Protein AF-A0A3N0CFV2-F1 (afdb_monomer_lite)

pLDDT: mean 72.48, std 20.88, range [30.33, 97.19]

Radius of gyration: 16.22 Å; chains: 1; bounding box: 42×40×50 Å

Foldseek 3Di:
DPLPLLVQLVVLLVLLVCQVDPDDDDDPQPDRNVLSDDDPVSLLLSLQPRLLSLLLSLLLHQLQDPSLLCSLLVLLVVLVVVVVVVPDLLSSLLSLLSSLLSLLQSLVRHPDSPSSVVSNVSSQVSQVVLVAWEPCCNQFRFASVVCVVPVRNGRPYPDHHDTHDDSVVSLVSLVPQDDDPVDPPDDSNVSSVPVSVHPVCSPDGSSNSSNSSNPD

Organism: NCBI:txid661483

Secondary structure (DSSP, 8-state):
--THHHHHHHHHHHHHHHTT-SS-------SSGGGSSSSTHHHHHHHHHHHHHHHHHHHTS-TTSHHHHHHHHHHHHHHHHHHHHT--HHHHHHHHHHHHHHHHHHHHS-S-THHHHHHHHHHHHHHHTTT-B-TGGGTSPPPHHHHHH-TTGGG--SSPPBPP--HHHHHHHHTTSPP-TTS----HHHHHHHHHH--GGGGS-HHHHHHHHHH-

Sequence (216 aa):
MCECLNDVVEIAVCVQTGALTDDDAALELGAVALWANHHRLIDLAMARTAPVHYAVALMNVPRGGAAAHWLVADLARIIDVEERCGLNPAWRAYAALWLAHMAAAVSRSTPDPSSAERALASARKHVDNVGGVCADSLQAPPTVAELEQDPYAWVRCEGPPATLPSAAELAAGTAAVVPDPAVVDLSPVVLGLRTINSDDWRTWSTAALVRRLHEG

Structure (mmCIF, N/CA/C/O backbone):
data_AF-A0A3N0CFV2-F1
#
_entry.id   AF-A0A3N0CFV2-F1
#
loop_
_atom_site.group_PDB
_atom_site.id
_atom_site.type_symbol
_atom_site.label_atom_id
_atom_site.label_alt_id
_atom_site.label_comp_id
_atom_site.label_asym_id
_atom_site.label_entity_id
_atom_site.label_seq_id
_atom_site.pdbx_PDB_ins_code
_atom_site.Cartn_x
_atom_site.Cartn_y
_atom_site.Cartn_z
_atom_site.occupancy
_atom_site.B_iso_or_equiv
_atom_site.auth_seq_id
_atom_site.auth_comp_id
_atom_site.auth_asym_id
_atom_site.auth_atom_id
_atom_site.pdbx_PDB_model_num
ATOM 1 N N . MET A 1 1 ? -15.721 16.677 -8.535 1.00 35.88 1 MET A N 1
ATOM 2 C CA . MET A 1 1 ? -15.259 15.319 -8.878 1.00 35.88 1 MET A CA 1
ATOM 3 C C . MET A 1 1 ? -13.752 15.451 -8.942 1.00 35.88 1 MET A C 1
ATOM 5 O O . MET A 1 1 ? -13.312 16.290 -9.714 1.00 35.88 1 MET A O 1
ATOM 9 N N . CYS A 1 2 ? -12.995 14.832 -8.033 1.00 33.59 2 CYS A N 1
ATOM 10 C CA . CYS A 1 2 ? -11.536 14.934 -8.089 1.00 33.59 2 CYS A CA 1
ATOM 11 C C . CYS A 1 2 ? -11.094 14.103 -9.305 1.00 33.59 2 CYS A C 1
ATOM 13 O O . CYS A 1 2 ? -11.271 12.892 -9.307 1.00 33.59 2 CYS A O 1
ATOM 15 N N . GLU A 1 3 ? -10.597 14.759 -10.357 1.00 34.31 3 GLU A N 1
ATOM 16 C CA . GLU A 1 3 ? -10.089 14.127 -11.594 1.00 34.31 3 GLU A CA 1
ATOM 17 C C . GLU A 1 3 ? -8.940 13.133 -11.315 1.00 34.31 3 GLU A C 1
ATOM 19 O O . GLU A 1 3 ? -8.583 12.322 -12.155 1.00 34.31 3 GLU A O 1
ATOM 24 N N . CYS A 1 4 ? -8.405 13.135 -10.092 1.00 45.69 4 CYS A N 1
ATOM 25 C CA . CYS A 1 4 ? -7.173 12.461 -9.724 1.00 45.69 4 CYS A CA 1
ATOM 26 C C . CYS A 1 4 ? -7.228 10.928 -9.656 1.00 45.69 4 CYS A C 1
ATOM 28 O O . CYS A 1 4 ? -6.183 10.331 -9.847 1.00 45.69 4 CYS A O 1
ATOM 30 N N . LEU A 1 5 ? -8.356 10.265 -9.371 1.00 39.19 5 LEU A N 1
ATOM 31 C CA . LEU A 1 5 ? -8.347 8.800 -9.163 1.00 39.19 5 LEU A CA 1
ATOM 32 C C . LEU A 1 5 ? -8.403 7.986 -10.465 1.00 39.19 5 LEU A C 1
ATOM 34 O O . LEU A 1 5 ? -7.809 6.911 -10.526 1.00 39.19 5 LEU A O 1
ATOM 38 N N . ASN A 1 6 ? -9.079 8.485 -11.503 1.00 36.84 6 ASN A N 1
ATOM 39 C CA . ASN A 1 6 ? -9.183 7.780 -12.787 1.00 36.84 6 ASN A CA 1
ATOM 40 C C . ASN A 1 6 ? -7.848 7.786 -13.544 1.00 36.84 6 ASN A C 1
ATOM 42 O O . ASN A 1 6 ? -7.405 6.727 -13.986 1.00 36.84 6 ASN A O 1
ATOM 46 N N . ASP A 1 7 ? -7.164 8.933 -13.583 1.00 40.88 7 ASP A N 1
ATOM 47 C CA . ASP A 1 7 ? -5.835 9.062 -14.196 1.00 40.88 7 ASP A CA 1
ATOM 48 C C . ASP A 1 7 ? -4.800 8.159 -13.497 1.00 40.88 7 ASP A C 1
ATOM 50 O O . ASP A 1 7 ? -3.857 7.669 -14.105 1.00 40.88 7 ASP A O 1
ATOM 54 N N . VAL A 1 8 ? -4.986 7.883 -12.207 1.00 46.00 8 VAL A N 1
ATOM 55 C CA . VAL A 1 8 ? -4.029 7.163 -11.355 1.00 46.00 8 VAL A CA 1
ATOM 56 C C . VAL A 1 8 ? -3.926 5.671 -11.665 1.00 46.00 8 VAL A C 1
ATOM 58 O O . VAL A 1 8 ? -2.823 5.124 -11.665 1.00 46.00 8 VAL A O 1
ATOM 61 N N . VAL A 1 9 ? -5.039 4.996 -11.963 1.00 46.28 9 VAL A N 1
ATOM 62 C CA . VAL A 1 9 ? -4.987 3.566 -12.325 1.00 46.28 9 VAL A CA 1
ATOM 63 C C . VAL A 1 9 ? -4.492 3.404 -13.759 1.00 46.28 9 VAL A C 1
ATOM 65 O O . VAL A 1 9 ? -3.713 2.492 -14.030 1.00 46.28 9 VAL A O 1
ATOM 68 N N . GLU A 1 10 ? -4.848 4.329 -14.652 1.00 43.75 10 GLU A N 1
ATOM 69 C CA . GLU A 1 10 ? -4.308 4.374 -16.011 1.00 43.75 10 GLU A CA 1
ATOM 70 C C . GLU A 1 10 ? -2.785 4.586 -15.999 1.00 43.75 10 GLU A C 1
ATOM 72 O O . GLU A 1 10 ? -2.064 3.841 -16.658 1.00 43.75 10 GLU A O 1
ATOM 77 N N . ILE A 1 11 ? -2.261 5.499 -15.171 1.00 45.44 11 ILE A N 1
ATOM 78 C CA . ILE A 1 11 ? -0.814 5.742 -15.064 1.00 45.44 11 ILE A CA 1
ATOM 79 C C . ILE A 1 11 ? -0.079 4.560 -14.413 1.00 45.44 11 ILE A C 1
ATOM 81 O O . ILE A 1 11 ? 0.988 4.183 -14.893 1.00 45.44 11 ILE A O 1
ATOM 85 N N . ALA A 1 12 ? -0.617 3.936 -13.359 1.00 45.84 12 ALA A N 1
ATOM 86 C CA . ALA A 1 12 ? 0.018 2.765 -12.743 1.00 45.84 12 ALA A CA 1
ATOM 87 C C . ALA A 1 12 ? 0.156 1.597 -13.736 1.00 45.84 12 ALA A C 1
ATOM 89 O O . ALA A 1 12 ? 1.194 0.932 -13.776 1.00 45.84 12 ALA A O 1
ATOM 90 N N . VAL A 1 13 ? -0.859 1.393 -14.579 1.00 46.62 13 VAL A N 1
ATOM 91 C CA . VAL A 1 13 ? -0.837 0.408 -15.669 1.00 46.62 13 VAL A CA 1
ATOM 92 C C . VAL A 1 13 ? 0.128 0.838 -16.776 1.00 46.62 13 VAL A C 1
ATOM 94 O O . VAL A 1 13 ? 0.913 0.013 -17.229 1.00 46.62 13 VAL A O 1
ATOM 97 N N . CYS A 1 14 ? 0.167 2.124 -17.139 1.00 39.97 14 CYS A N 1
ATOM 98 C CA . CYS A 1 14 ? 1.135 2.676 -18.093 1.00 39.97 14 CYS A CA 1
ATOM 99 C C . CYS A 1 14 ? 2.595 2.567 -17.618 1.00 39.97 14 CYS A C 1
ATOM 101 O O . CYS A 1 14 ? 3.487 2.386 -18.439 1.00 39.97 14 CYS A O 1
ATOM 103 N N . VAL A 1 15 ? 2.873 2.646 -16.312 1.00 45.31 15 VAL A N 1
ATOM 104 C CA . VAL A 1 15 ? 4.220 2.415 -15.755 1.00 45.31 15 VAL A CA 1
ATOM 105 C C . VAL A 1 15 ? 4.571 0.928 -15.753 1.00 45.31 15 VAL A C 1
ATOM 107 O O . VAL A 1 15 ? 5.718 0.581 -16.029 1.00 45.31 15 VAL A O 1
ATOM 110 N N . GLN A 1 16 ? 3.599 0.041 -15.509 1.00 44.78 16 GLN A N 1
ATOM 111 C CA . GLN A 1 16 ? 3.793 -1.405 -15.665 1.00 44.78 16 GLN A CA 1
ATOM 112 C C . GLN A 1 16 ? 4.135 -1.786 -17.113 1.00 44.78 16 GLN A C 1
ATOM 114 O O . GLN A 1 16 ? 5.030 -2.601 -17.324 1.00 44.78 16 GLN A O 1
ATOM 119 N N . THR A 1 17 ? 3.474 -1.190 -18.110 1.00 36.69 17 THR A N 1
ATOM 120 C CA . THR A 1 17 ? 3.792 -1.415 -19.530 1.00 36.69 17 THR A CA 1
ATOM 121 C C . THR A 1 17 ? 5.063 -0.696 -19.970 1.00 36.69 17 THR A C 1
ATOM 123 O O . THR A 1 17 ? 5.894 -1.314 -20.626 1.00 36.69 17 THR A O 1
ATOM 126 N N . GLY A 1 18 ? 5.279 0.555 -19.557 1.00 34.25 18 GLY A N 1
ATOM 127 C CA . GLY A 1 18 ? 6.474 1.332 -19.901 1.00 34.25 18 GLY A CA 1
ATOM 128 C C . GLY A 1 18 ? 7.774 0.753 -19.333 1.00 34.25 18 GLY A C 1
ATOM 129 O O . GLY A 1 18 ? 8.822 0.878 -19.952 1.00 34.25 18 GLY A O 1
ATOM 130 N N . ALA A 1 19 ? 7.722 0.049 -18.197 1.00 37.34 19 ALA A N 1
ATOM 131 C CA . ALA A 1 19 ? 8.868 -0.699 -17.671 1.00 37.34 19 ALA A CA 1
ATOM 132 C C . ALA A 1 19 ? 9.193 -1.982 -18.468 1.00 37.34 19 ALA A C 1
ATOM 134 O O . ALA A 1 19 ? 10.275 -2.544 -18.298 1.00 37.34 19 ALA A O 1
ATOM 135 N N . LEU A 1 20 ? 8.272 -2.458 -19.316 1.00 32.44 20 LEU A N 1
ATOM 136 C CA . LEU A 1 20 ? 8.447 -3.639 -20.170 1.00 32.44 20 LEU A CA 1
ATOM 137 C C . LEU A 1 20 ? 8.791 -3.289 -21.623 1.00 32.44 20 LEU A C 1
ATOM 139 O O . LEU A 1 20 ? 9.234 -4.169 -22.362 1.00 32.44 20 LEU A O 1
ATOM 143 N N . THR A 1 21 ? 8.605 -2.037 -22.037 1.00 33.94 21 THR A N 1
ATOM 144 C CA . THR A 1 21 ? 8.857 -1.570 -23.401 1.00 33.94 21 THR A CA 1
ATOM 145 C C . THR A 1 21 ? 9.786 -0.362 -23.376 1.00 33.94 21 THR A C 1
ATOM 147 O O . THR A 1 21 ? 9.336 0.770 -23.235 1.00 33.94 21 THR A O 1
ATOM 150 N N . ASP A 1 22 ? 11.080 -0.602 -23.577 1.00 33.16 22 ASP A N 1
ATOM 151 C CA . ASP A 1 22 ? 12.041 0.444 -23.966 1.00 33.16 22 ASP A CA 1
ATOM 152 C C . ASP A 1 22 ? 11.893 0.823 -25.463 1.00 33.16 22 ASP A C 1
ATOM 154 O O . ASP A 1 22 ? 12.743 1.509 -26.014 1.00 33.16 22 ASP A O 1
ATOM 158 N N . ASP A 1 23 ? 10.822 0.377 -26.136 1.00 32.69 23 ASP A N 1
ATOM 159 C CA . ASP A 1 23 ? 10.579 0.596 -27.564 1.00 32.69 23 ASP A CA 1
ATOM 160 C C . ASP A 1 23 ? 9.112 0.963 -27.854 1.00 32.69 23 ASP A C 1
ATOM 162 O O . ASP A 1 23 ? 8.176 0.361 -27.322 1.00 32.69 23 ASP A O 1
ATOM 166 N N . ASP A 1 24 ? 8.952 1.947 -28.743 1.00 35.06 24 ASP A N 1
ATOM 167 C CA . ASP A 1 24 ? 7.735 2.611 -29.234 1.00 35.06 24 ASP A CA 1
ATOM 168 C C . ASP A 1 24 ? 6.648 1.664 -29.801 1.00 35.06 24 ASP A C 1
ATOM 170 O O . ASP A 1 24 ? 6.362 1.653 -31.003 1.00 35.06 24 ASP A O 1
ATOM 174 N N . ALA A 1 25 ? 5.984 0.877 -28.955 1.00 31.52 25 ALA A N 1
ATOM 175 C CA . ALA A 1 25 ? 4.833 0.068 -29.350 1.00 31.52 25 ALA A CA 1
ATOM 176 C C . ALA A 1 25 ? 3.546 0.584 -28.692 1.00 31.52 25 ALA A C 1
ATOM 178 O O . ALA A 1 25 ? 3.343 0.462 -27.485 1.00 31.52 25 ALA A O 1
ATOM 179 N N . ALA A 1 26 ? 2.645 1.131 -29.513 1.00 32.62 26 ALA A N 1
ATOM 180 C CA . ALA A 1 26 ? 1.287 1.475 -29.113 1.00 32.62 26 ALA A CA 1
ATOM 181 C C . ALA A 1 26 ? 0.517 0.199 -28.723 1.00 32.62 26 ALA A C 1
ATOM 183 O O . ALA A 1 26 ? 0.008 -0.526 -29.578 1.00 32.62 26 ALA A O 1
ATOM 184 N N . LEU A 1 27 ? 0.467 -0.090 -27.424 1.00 35.94 27 LEU A N 1
ATOM 185 C CA . LEU A 1 27 ? -0.373 -1.133 -26.842 1.00 35.94 27 LEU A CA 1
ATOM 186 C C . LEU A 1 27 ? -1.780 -0.572 -26.612 1.00 35.94 27 LEU A C 1
ATOM 188 O O . LEU A 1 27 ? -1.971 0.363 -25.837 1.00 35.94 27 LEU A O 1
ATOM 192 N N . GLU A 1 28 ? -2.775 -1.161 -27.274 1.00 34.53 28 GLU A N 1
ATOM 193 C CA . GLU A 1 28 ? -4.186 -0.925 -26.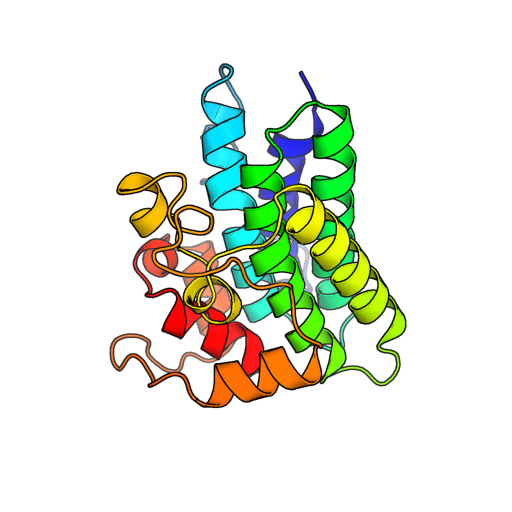965 1.00 34.53 28 GLU A CA 1
ATOM 194 C C . GLU A 1 28 ? -4.517 -1.553 -25.598 1.00 34.53 28 GLU A C 1
ATOM 196 O O . GLU A 1 28 ? -4.734 -2.759 -25.467 1.00 34.53 28 GLU A O 1
ATOM 201 N N . LEU A 1 29 ? -4.518 -0.720 -24.554 1.00 37.53 29 LEU A N 1
ATOM 202 C CA . LEU A 1 29 ? -4.810 -1.094 -23.168 1.00 37.53 29 LEU A CA 1
ATOM 203 C C . LEU A 1 29 ? -6.324 -1.221 -22.931 1.00 37.53 29 LEU A C 1
ATOM 205 O O . LEU A 1 29 ? -6.992 -0.317 -22.429 1.00 37.53 29 LEU A O 1
ATOM 209 N N . GLY A 1 30 ? -6.881 -2.377 -23.278 1.00 32.31 30 GLY A N 1
ATOM 210 C CA . GLY A 1 30 ? -8.262 -2.737 -22.967 1.00 32.31 30 GLY A CA 1
ATOM 211 C C . GLY A 1 30 ? -8.405 -3.404 -21.597 1.00 32.31 30 GLY A C 1
ATOM 212 O O . GLY A 1 30 ? -8.502 -4.622 -21.547 1.00 32.31 30 GLY A O 1
ATOM 213 N N . ALA A 1 31 ? -8.456 -2.637 -20.499 1.00 32.09 31 ALA A N 1
ATOM 214 C CA . ALA A 1 31 ? -9.008 -3.136 -19.220 1.00 32.09 31 ALA A CA 1
ATOM 215 C C . ALA A 1 31 ? -9.377 -2.051 -18.188 1.00 32.09 31 ALA A C 1
ATOM 217 O O . ALA A 1 31 ? -10.249 -2.283 -17.355 1.00 32.09 31 ALA A O 1
ATOM 218 N N . VAL A 1 32 ? -8.769 -0.860 -18.229 1.00 34.75 32 VAL A N 1
ATOM 219 C CA . VAL A 1 32 ? -8.871 0.106 -17.112 1.00 34.75 32 VAL A CA 1
ATOM 220 C C . VAL A 1 32 ? -9.749 1.321 -17.435 1.00 34.75 32 VAL A C 1
ATOM 222 O O . VAL A 1 32 ? -10.487 1.799 -16.574 1.00 34.75 32 VAL A O 1
ATOM 225 N N . ALA A 1 33 ? -9.798 1.747 -18.702 1.00 30.33 33 ALA A N 1
ATOM 226 C CA . ALA A 1 33 ? -10.603 2.894 -19.143 1.00 30.33 33 ALA A CA 1
ATOM 227 C C . ALA A 1 33 ? -12.132 2.684 -19.026 1.00 30.33 33 ALA A C 1
ATOM 229 O O . ALA A 1 33 ? -12.895 3.648 -18.993 1.00 30.33 33 ALA A O 1
ATOM 230 N N . LEU A 1 34 ? -12.603 1.435 -18.912 1.00 31.19 34 LEU A N 1
ATOM 231 C CA . LEU A 1 34 ? -14.032 1.113 -18.765 1.00 31.19 34 LEU A CA 1
ATOM 232 C C . LEU A 1 34 ? -14.607 1.435 -17.373 1.00 31.19 34 LEU A C 1
ATOM 234 O O . LEU A 1 34 ? -15.826 1.429 -17.215 1.00 31.19 34 LEU A O 1
ATOM 238 N N . TRP A 1 35 ? -13.763 1.743 -16.383 1.00 33.97 35 TRP A N 1
ATOM 239 C CA . TRP A 1 35 ? -14.191 2.087 -15.019 1.00 33.97 35 TRP A CA 1
ATOM 240 C C . TRP A 1 35 ? -14.245 3.595 -14.751 1.00 33.97 35 TRP A C 1
ATOM 242 O O . TRP A 1 35 ? -14.810 4.015 -13.744 1.00 33.97 35 TRP A O 1
ATOM 252 N N . ALA A 1 36 ? -13.730 4.423 -15.667 1.00 32.22 36 ALA A N 1
ATOM 253 C CA . ALA A 1 36 ? -13.565 5.864 -15.474 1.00 32.22 36 ALA A CA 1
ATOM 254 C C . ALA A 1 36 ? -14.868 6.687 -15.568 1.00 32.22 36 ALA A C 1
ATOM 256 O O . ALA A 1 36 ? -14.834 7.916 -15.638 1.00 32.22 36 ALA A O 1
ATOM 257 N N . ASN A 1 37 ? -16.042 6.052 -15.551 1.00 30.39 37 ASN A N 1
ATOM 258 C CA . ASN A 1 37 ? -17.309 6.758 -15.658 1.00 30.39 37 ASN A CA 1
ATOM 259 C C . ASN A 1 37 ? -18.352 6.157 -14.699 1.00 30.39 37 ASN A C 1
ATOM 261 O O . ASN A 1 37 ? -18.795 5.037 -14.923 1.00 30.39 37 ASN A O 1
ATOM 265 N N . HIS A 1 38 ? -18.775 6.961 -13.700 1.00 32.72 38 HIS A N 1
ATOM 266 C CA . HIS A 1 38 ? -20.066 6.949 -12.959 1.00 32.72 38 HIS A CA 1
ATOM 267 C C . HIS A 1 38 ? -20.027 6.798 -11.408 1.00 32.72 38 HIS A C 1
ATOM 269 O O . HIS A 1 38 ? -19.906 5.708 -10.873 1.00 32.72 38 HIS A O 1
ATOM 275 N N . HIS A 1 39 ? -20.364 7.893 -10.701 1.00 33.38 39 HIS A N 1
ATOM 276 C CA . HIS A 1 39 ? -20.917 7.986 -9.326 1.00 33.38 39 HIS A CA 1
ATOM 277 C C . HIS A 1 39 ? -20.101 7.471 -8.106 1.00 33.38 39 HIS A C 1
ATOM 279 O O . HIS A 1 39 ? -19.286 6.568 -8.193 1.00 33.38 39 HIS A O 1
ATOM 285 N N . ARG A 1 40 ? -20.395 8.053 -6.921 1.00 36.81 40 ARG A N 1
ATOM 286 C CA . ARG A 1 40 ? -19.777 7.891 -5.569 1.00 36.81 40 ARG A CA 1
ATOM 287 C C . ARG A 1 40 ? -19.425 6.462 -5.092 1.00 36.81 40 ARG A C 1
ATOM 289 O O . ARG A 1 40 ? -18.781 6.317 -4.060 1.00 36.81 40 ARG A O 1
ATOM 296 N N . LEU A 1 41 ? -19.871 5.414 -5.784 1.00 35.34 41 LEU A N 1
ATOM 297 C CA . LEU A 1 41 ? -19.467 4.026 -5.530 1.00 35.34 41 LEU A CA 1
ATOM 298 C C . LEU A 1 41 ? -18.057 3.723 -6.084 1.00 35.34 41 LEU A C 1
ATOM 300 O O . LEU A 1 41 ? -17.388 2.832 -5.563 1.00 35.34 41 LEU A O 1
ATOM 304 N N . ILE A 1 42 ? -17.582 4.496 -7.072 1.00 46.69 42 ILE A N 1
ATOM 305 C CA . ILE A 1 42 ? -16.228 4.396 -7.642 1.00 46.69 42 ILE A CA 1
ATOM 306 C C . ILE A 1 42 ? -15.164 4.806 -6.625 1.00 46.69 42 ILE A C 1
ATOM 308 O O . ILE A 1 42 ? -14.178 4.095 -6.502 1.00 46.69 42 ILE A O 1
ATOM 312 N N . ASP A 1 43 ? -15.371 5.865 -5.835 1.00 50.31 43 ASP A N 1
ATOM 313 C CA . ASP A 1 43 ? -14.361 6.337 -4.870 1.00 50.31 43 ASP A CA 1
ATOM 314 C C . ASP A 1 43 ? -13.960 5.224 -3.886 1.00 50.31 43 ASP A C 1
ATOM 316 O O . ASP A 1 43 ? -12.791 5.056 -3.553 1.00 50.31 43 ASP A O 1
ATOM 320 N N . LEU A 1 44 ? -14.934 4.403 -3.475 1.00 53.50 44 LEU A N 1
ATOM 321 C CA . LEU A 1 44 ? -14.716 3.258 -2.596 1.00 53.50 44 LEU A CA 1
ATOM 322 C C . LEU A 1 44 ? -14.036 2.089 -3.317 1.00 53.50 44 LEU A C 1
ATOM 324 O O . LEU A 1 44 ? -13.111 1.493 -2.773 1.00 53.50 44 LEU A O 1
ATOM 328 N N . ALA A 1 45 ? -14.493 1.748 -4.524 1.00 57.12 45 ALA A N 1
ATOM 329 C CA . ALA A 1 45 ? -13.890 0.685 -5.323 1.00 57.12 45 ALA A CA 1
ATOM 330 C C . ALA A 1 45 ? -12.432 1.016 -5.684 1.00 57.12 45 ALA A C 1
ATOM 332 O O . ALA A 1 45 ? -11.564 0.160 -5.573 1.00 57.12 45 ALA A O 1
ATOM 333 N N . MET A 1 46 ? -12.149 2.272 -6.017 1.00 60.47 46 MET A N 1
ATOM 334 C CA . MET A 1 46 ? -10.815 2.779 -6.331 1.00 60.47 46 MET A CA 1
ATOM 335 C C . MET A 1 46 ? -9.935 2.859 -5.087 1.00 60.47 46 MET A C 1
ATOM 337 O O . MET A 1 46 ? -8.788 2.425 -5.127 1.00 60.47 46 MET A O 1
ATOM 341 N N . ALA A 1 47 ? -10.472 3.320 -3.953 1.00 66.25 47 ALA A N 1
ATOM 342 C CA . ALA 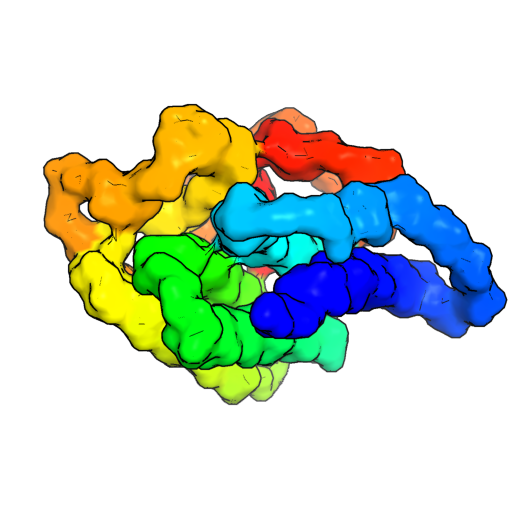A 1 47 ? -9.741 3.301 -2.687 1.00 66.25 47 ALA A CA 1
ATOM 343 C C . ALA A 1 47 ? -9.388 1.874 -2.226 1.00 66.25 47 ALA A C 1
ATOM 345 O O . ALA A 1 47 ? -8.360 1.680 -1.578 1.00 66.25 47 ALA A O 1
ATOM 346 N N . ARG A 1 48 ? -10.207 0.873 -2.582 1.00 69.69 48 ARG A N 1
ATOM 347 C CA . ARG A 1 48 ? -9.919 -0.553 -2.354 1.00 69.69 48 ARG A CA 1
ATOM 348 C C . ARG A 1 48 ? -8.840 -1.089 -3.285 1.00 69.69 48 ARG A C 1
ATOM 350 O O . ARG A 1 48 ? -7.996 -1.864 -2.855 1.00 69.69 48 ARG A O 1
ATOM 357 N N . THR A 1 49 ? -8.888 -0.746 -4.566 1.00 72.19 49 THR A N 1
ATOM 358 C CA . THR A 1 49 ? -8.089 -1.443 -5.581 1.00 72.19 49 THR A CA 1
ATOM 359 C C . THR A 1 49 ? -6.776 -0.739 -5.897 1.00 72.19 49 THR A C 1
ATOM 361 O O . THR A 1 49 ? -5.777 -1.424 -6.116 1.00 72.19 49 THR A O 1
ATOM 364 N N . ALA A 1 50 ? -6.732 0.596 -5.907 1.00 75.50 50 ALA A N 1
ATOM 365 C CA . ALA A 1 50 ? -5.558 1.355 -6.336 1.00 75.50 50 ALA A CA 1
ATOM 366 C C . ALA A 1 50 ? -4.285 1.027 -5.529 1.00 75.50 50 ALA A C 1
ATOM 368 O O . ALA A 1 50 ? -3.261 0.754 -6.157 1.00 75.50 50 ALA A O 1
ATOM 369 N N . PRO A 1 51 ? -4.305 0.941 -4.181 1.00 86.62 51 PRO A N 1
ATOM 370 C CA . PRO A 1 51 ? -3.094 0.625 -3.418 1.00 86.62 51 PRO A CA 1
ATOM 371 C C . PRO A 1 51 ? -2.502 -0.745 -3.778 1.00 86.62 51 PRO A C 1
ATOM 373 O O . PRO A 1 51 ? -1.284 -0.892 -3.881 1.00 86.62 51 PRO A O 1
ATOM 376 N N . VAL A 1 52 ? -3.365 -1.731 -4.048 1.00 84.81 52 VAL A N 1
ATOM 377 C CA . VAL A 1 52 ? -2.947 -3.078 -4.459 1.00 84.81 52 VAL A CA 1
ATOM 378 C C . VAL A 1 52 ? -2.342 -3.056 -5.864 1.00 84.81 52 VAL A C 1
ATOM 380 O O . VAL A 1 52 ? -1.300 -3.667 -6.083 1.00 84.81 52 VAL A O 1
ATOM 383 N N . HIS A 1 53 ? -2.922 -2.298 -6.802 1.00 79.19 53 HIS A N 1
ATOM 384 C CA . HIS A 1 53 ? -2.352 -2.139 -8.147 1.00 79.19 53 HIS A CA 1
ATOM 385 C C . HIS A 1 53 ? -0.962 -1.490 -8.109 1.00 79.19 53 HIS A C 1
ATOM 387 O O . HIS A 1 53 ? -0.064 -1.942 -8.816 1.00 79.19 53 HIS A O 1
ATOM 393 N N . TYR A 1 54 ? -0.749 -0.484 -7.255 1.00 83.88 54 TYR A N 1
ATOM 394 C CA . TYR A 1 54 ? 0.570 0.128 -7.055 1.00 83.88 54 TYR A CA 1
ATOM 395 C C . TYR A 1 54 ? 1.581 -0.861 -6.468 1.00 83.88 54 TYR A C 1
ATOM 397 O O . TYR A 1 54 ? 2.729 -0.905 -6.914 1.00 83.88 54 TYR A O 1
ATOM 405 N N . ALA A 1 55 ? 1.163 -1.693 -5.511 1.00 88.25 55 ALA A N 1
ATOM 406 C CA . ALA A 1 55 ? 2.017 -2.744 -4.972 1.00 88.25 55 ALA A CA 1
ATOM 407 C C . ALA A 1 55 ? 2.393 -3.770 -6.052 1.00 88.25 55 ALA A C 1
ATOM 409 O O . ALA A 1 55 ? 3.566 -4.104 -6.197 1.00 88.25 55 ALA A O 1
ATOM 410 N N . VAL A 1 56 ? 1.429 -4.216 -6.862 1.00 82.62 56 VAL A N 1
ATOM 411 C CA . VAL A 1 56 ? 1.675 -5.123 -7.995 1.00 82.62 56 VAL A CA 1
ATOM 412 C C . VAL A 1 56 ? 2.569 -4.463 -9.050 1.00 82.62 56 VAL A C 1
ATOM 414 O O . VAL A 1 56 ? 3.476 -5.105 -9.572 1.00 82.62 56 VAL A O 1
ATOM 417 N N . ALA A 1 57 ? 2.397 -3.168 -9.331 1.00 78.75 57 ALA A N 1
ATOM 418 C CA . ALA A 1 57 ? 3.293 -2.423 -10.218 1.00 78.75 57 ALA A CA 1
ATOM 419 C C . ALA A 1 57 ? 4.727 -2.414 -9.689 1.00 78.75 57 ALA A C 1
ATOM 421 O O . ALA A 1 57 ? 5.665 -2.681 -10.439 1.00 78.75 57 ALA A O 1
ATOM 422 N N . LEU A 1 58 ? 4.893 -2.193 -8.384 1.00 83.44 58 LEU A N 1
ATOM 423 C CA . LEU A 1 58 ? 6.205 -2.187 -7.753 1.00 83.44 58 LEU A CA 1
ATOM 424 C C . LEU A 1 58 ? 6.901 -3.554 -7.831 1.00 83.44 58 LEU A C 1
ATOM 426 O O . LEU A 1 58 ? 8.116 -3.602 -7.998 1.00 83.44 58 LEU A O 1
ATOM 430 N N . MET A 1 59 ? 6.154 -4.662 -7.770 1.00 83.38 59 MET A N 1
ATOM 431 C CA . MET A 1 59 ? 6.714 -6.015 -7.936 1.00 83.38 59 MET A CA 1
ATOM 432 C C . MET A 1 59 ? 7.350 -6.245 -9.316 1.00 83.38 59 MET A C 1
ATOM 434 O O . MET A 1 59 ? 8.175 -7.150 -9.452 1.00 83.38 59 MET A O 1
ATOM 438 N N . ASN A 1 60 ? 6.969 -5.449 -10.318 1.00 76.00 60 ASN A N 1
ATOM 439 C CA . ASN A 1 60 ? 7.374 -5.603 -11.714 1.00 76.00 60 ASN A CA 1
ATOM 440 C C . ASN A 1 60 ? 8.496 -4.651 -12.149 1.00 76.00 60 ASN A C 1
ATOM 442 O O . ASN A 1 60 ? 8.945 -4.731 -13.290 1.00 76.00 60 ASN A O 1
ATOM 446 N N . VAL A 1 61 ? 8.976 -3.772 -11.265 1.00 73.81 61 VAL A N 1
ATOM 447 C CA . VAL A 1 61 ? 10.044 -2.812 -11.580 1.00 73.81 61 VAL A CA 1
ATOM 448 C C . VAL A 1 61 ? 11.275 -3.021 -10.690 1.00 73.81 61 VAL A C 1
ATOM 450 O O . VAL A 1 61 ? 11.154 -3.515 -9.566 1.00 73.81 61 VAL A O 1
ATOM 453 N N . PRO A 1 62 ? 12.482 -2.620 -11.134 1.00 80.88 62 PRO A N 1
ATOM 454 C CA . PRO A 1 62 ? 13.666 -2.638 -10.278 1.00 80.88 62 PRO A CA 1
ATOM 455 C C . PRO A 1 62 ? 13.489 -1.715 -9.061 1.00 80.88 62 PRO A C 1
ATOM 457 O O . PRO A 1 62 ? 13.344 -0.501 -9.213 1.00 80.88 62 PRO A O 1
ATOM 460 N N . ARG A 1 63 ? 13.547 -2.269 -7.843 1.00 80.69 63 ARG A N 1
ATOM 461 C CA . ARG A 1 63 ? 13.247 -1.550 -6.584 1.00 80.69 63 ARG A CA 1
ATOM 462 C C . ARG A 1 63 ? 14.180 -0.375 -6.269 1.00 80.69 63 ARG A C 1
ATOM 464 O O . ARG A 1 63 ? 13.766 0.548 -5.582 1.00 80.69 63 ARG A O 1
ATOM 471 N N . GLY A 1 64 ? 15.414 -0.392 -6.777 1.00 77.69 64 GLY A N 1
ATOM 472 C CA . GLY A 1 64 ? 16.362 0.728 -6.671 1.00 77.69 64 GLY A CA 1
ATOM 473 C C . GLY A 1 64 ? 16.267 1.748 -7.816 1.00 77.69 64 GLY A C 1
ATOM 474 O O . GLY A 1 64 ? 17.081 2.664 -7.889 1.00 77.69 64 GLY A O 1
ATOM 475 N N . GLY A 1 65 ? 15.330 1.567 -8.753 1.00 79.25 65 GLY A N 1
ATOM 476 C CA . GLY A 1 65 ? 15.180 2.402 -9.944 1.00 79.25 65 GLY A CA 1
ATOM 477 C C . GLY A 1 65 ? 14.206 3.568 -9.763 1.00 79.25 65 GLY A C 1
ATOM 478 O O . GLY A 1 65 ? 13.364 3.579 -8.865 1.00 79.25 65 GLY A O 1
ATOM 479 N N . ALA A 1 66 ? 14.272 4.541 -10.675 1.00 78.19 66 ALA A N 1
ATOM 480 C CA . ALA A 1 66 ? 13.413 5.728 -10.653 1.00 78.19 66 ALA A CA 1
ATOM 481 C C . ALA A 1 66 ? 11.908 5.391 -10.648 1.00 78.19 66 ALA A C 1
ATOM 483 O O . ALA A 1 66 ? 11.143 6.051 -9.951 1.00 78.19 66 ALA A O 1
ATOM 484 N N . ALA A 1 67 ? 11.493 4.336 -11.361 1.00 78.12 67 ALA A N 1
ATOM 485 C CA . ALA A 1 67 ? 10.100 3.887 -11.402 1.00 78.12 67 ALA A CA 1
ATOM 486 C C . ALA A 1 67 ? 9.580 3.441 -10.023 1.00 78.12 67 ALA A C 1
ATOM 488 O O . ALA A 1 67 ? 8.468 3.796 -9.640 1.00 78.12 67 ALA A O 1
ATOM 489 N N . ALA A 1 68 ? 10.396 2.725 -9.244 1.00 84.69 68 ALA A N 1
ATOM 490 C CA . ALA A 1 68 ? 10.032 2.288 -7.899 1.00 84.69 68 ALA A CA 1
ATOM 491 C C . ALA A 1 68 ? 9.846 3.478 -6.944 1.00 84.69 68 ALA A C 1
ATOM 493 O O . ALA A 1 68 ? 8.846 3.566 -6.230 1.00 84.69 68 ALA A O 1
ATOM 494 N N . HIS A 1 69 ? 10.777 4.435 -6.987 1.00 84.00 69 HIS A N 1
ATOM 495 C CA . HIS A 1 69 ? 10.675 5.681 -6.227 1.00 84.00 69 HIS A CA 1
ATOM 496 C C . HIS A 1 69 ? 9.456 6.516 -6.639 1.00 84.00 69 HIS A C 1
ATOM 498 O O . HIS A 1 69 ? 8.771 7.066 -5.775 1.00 84.00 69 HIS A O 1
ATOM 504 N N . TRP A 1 70 ? 9.166 6.588 -7.940 1.00 84.44 70 TRP A N 1
ATOM 505 C CA . TRP A 1 70 ? 7.998 7.288 -8.466 1.00 84.44 70 TRP A CA 1
ATOM 506 C C . TRP A 1 70 ? 6.691 6.652 -7.978 1.00 84.44 70 TRP A C 1
ATOM 508 O O . TRP A 1 70 ? 5.860 7.369 -7.434 1.00 84.44 70 TRP A O 1
ATOM 518 N N . LEU A 1 71 ? 6.541 5.323 -8.064 1.00 82.94 71 LEU A N 1
ATOM 519 C CA . LEU A 1 71 ? 5.345 4.605 -7.591 1.00 82.94 71 LEU A CA 1
ATOM 520 C C . LEU A 1 71 ? 5.068 4.863 -6.103 1.00 82.94 71 LEU A C 1
ATOM 522 O O . LEU A 1 71 ? 3.934 5.137 -5.714 1.00 82.94 71 LEU A O 1
ATOM 526 N N . VAL A 1 72 ? 6.108 4.809 -5.265 1.00 91.06 72 VAL A 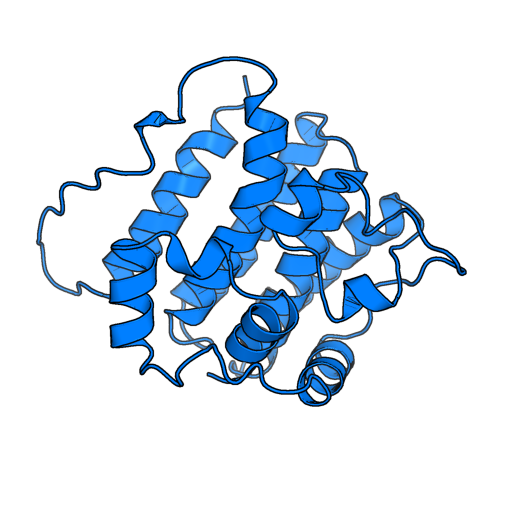N 1
ATOM 527 C CA . VAL A 1 72 ? 6.001 5.095 -3.825 1.00 91.06 72 VAL A CA 1
ATOM 528 C C . VAL A 1 72 ? 5.603 6.553 -3.576 1.00 91.06 72 VAL A C 1
ATOM 530 O O . VAL A 1 72 ? 4.697 6.826 -2.786 1.00 91.06 72 VAL A O 1
ATOM 533 N N . ALA A 1 73 ? 6.267 7.500 -4.242 1.00 86.56 73 ALA A N 1
ATOM 534 C CA . ALA A 1 73 ? 5.988 8.923 -4.075 1.00 86.56 73 ALA A CA 1
ATOM 535 C C . ALA A 1 73 ? 4.587 9.304 -4.574 1.00 86.56 73 ALA A C 1
ATOM 537 O O . ALA A 1 73 ? 3.915 10.132 -3.955 1.00 86.56 73 ALA A O 1
ATOM 538 N N . ASP A 1 74 ? 4.140 8.699 -5.671 1.00 84.56 74 ASP A N 1
ATOM 539 C CA . ASP A 1 74 ? 2.851 8.997 -6.270 1.00 84.56 74 ASP A CA 1
ATOM 540 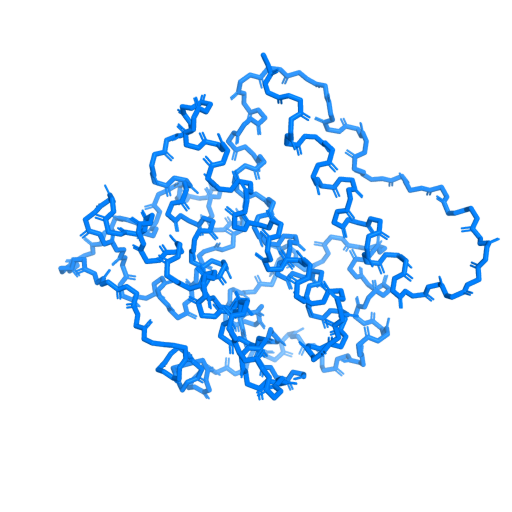C C . ASP A 1 74 ? 1.694 8.440 -5.435 1.00 84.56 74 ASP A C 1
ATOM 542 O O . ASP A 1 74 ? 0.762 9.187 -5.141 1.00 84.56 74 ASP A O 1
ATOM 546 N N . LEU A 1 75 ? 1.793 7.210 -4.911 1.00 87.50 75 LEU A N 1
ATOM 547 C CA . LEU A 1 75 ? 0.795 6.696 -3.964 1.00 87.50 75 LEU A CA 1
ATOM 548 C C . LEU A 1 75 ? 0.707 7.566 -2.700 1.00 87.50 75 LEU A C 1
ATOM 550 O O . LEU A 1 75 ? -0.393 7.900 -2.262 1.00 87.50 75 LEU A O 1
ATOM 554 N N . ALA A 1 76 ? 1.842 8.002 -2.143 1.00 90.06 76 ALA A N 1
ATOM 555 C CA . ALA A 1 76 ? 1.847 8.932 -1.01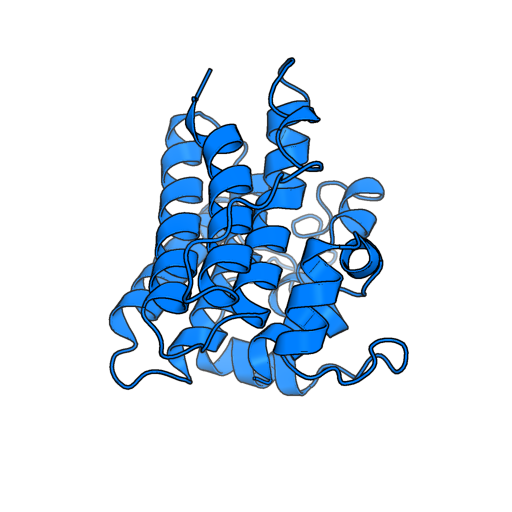1 1.00 90.06 76 ALA A CA 1
ATOM 556 C C . ALA A 1 76 ? 1.122 10.249 -1.342 1.00 90.06 76 ALA A C 1
ATOM 558 O O . ALA A 1 76 ? 0.270 10.705 -0.576 1.00 90.06 76 ALA A O 1
ATOM 559 N N . ARG A 1 77 ? 1.408 10.827 -2.517 1.00 84.06 77 ARG A N 1
ATOM 560 C CA . ARG A 1 77 ? 0.749 12.041 -3.014 1.00 84.06 77 ARG A CA 1
ATOM 561 C C . ARG A 1 77 ? -0.760 11.844 -3.161 1.00 84.06 77 ARG A C 1
ATOM 563 O O . ARG A 1 77 ? -1.512 12.736 -2.775 1.00 84.06 77 ARG A O 1
ATOM 570 N N . ILE A 1 78 ? -1.203 10.712 -3.707 1.00 79.62 78 ILE A N 1
ATOM 571 C CA . ILE A 1 78 ? -2.626 10.394 -3.882 1.00 79.62 78 ILE A CA 1
ATOM 572 C C . ILE A 1 78 ? -3.331 10.375 -2.529 1.00 79.62 78 ILE A C 1
ATOM 574 O O . ILE A 1 78 ? -4.316 11.084 -2.358 1.00 79.62 78 ILE A O 1
ATOM 578 N N . ILE A 1 79 ? -2.796 9.653 -1.541 1.00 84.00 79 ILE A N 1
ATOM 579 C CA . ILE A 1 79 ? -3.406 9.561 -0.204 1.00 84.00 79 ILE A CA 1
ATOM 580 C C . ILE A 1 79 ? -3.550 10.955 0.438 1.00 84.00 79 ILE A C 1
ATOM 582 O O . ILE A 1 79 ? -4.588 11.266 1.032 1.00 84.00 79 ILE A O 1
ATOM 586 N N . ASP A 1 80 ? -2.541 11.818 0.282 1.00 82.00 80 ASP A N 1
ATOM 587 C CA . ASP A 1 80 ? -2.559 13.194 0.793 1.00 82.00 80 ASP A CA 1
ATOM 588 C C . ASP A 1 80 ? -3.532 14.119 0.034 1.00 82.00 80 ASP A C 1
ATOM 590 O O . ASP A 1 80 ? -4.120 15.027 0.628 1.00 82.00 80 ASP A O 1
ATOM 594 N N . VAL A 1 81 ? -3.723 13.922 -1.274 1.00 74.19 81 VAL A N 1
ATOM 595 C CA . VAL A 1 81 ? -4.730 14.656 -2.061 1.00 74.19 81 VAL A CA 1
ATOM 596 C C . VAL A 1 81 ? -6.138 14.202 -1.685 1.00 74.19 81 VAL A C 1
ATOM 598 O O . VAL A 1 81 ? -7.006 15.044 -1.448 1.00 74.19 81 VAL A O 1
ATOM 601 N N . GLU A 1 82 ? -6.353 12.896 -1.546 1.00 69.25 82 GLU A N 1
ATOM 602 C CA . GLU A 1 82 ? -7.647 12.316 -1.184 1.00 69.25 82 GLU A CA 1
ATOM 603 C C . GLU A 1 82 ? -8.120 12.755 0.210 1.00 69.25 82 GLU A C 1
ATOM 605 O O . GLU A 1 82 ? -9.318 12.929 0.442 1.00 69.25 82 GLU A O 1
ATOM 610 N N . GLU A 1 83 ? -7.193 13.044 1.131 1.00 71.88 83 GLU A N 1
ATOM 611 C CA . GLU A 1 83 ? -7.507 13.703 2.405 1.00 71.88 83 GLU A CA 1
ATOM 612 C C . GLU A 1 83 ? -8.251 15.030 2.192 1.00 71.88 83 GLU A C 1
ATOM 614 O O . GLU A 1 83 ? -9.255 15.296 2.856 1.00 71.88 83 GLU A O 1
ATOM 619 N N . ARG A 1 84 ? -7.804 15.844 1.231 1.00 65.75 84 ARG A N 1
ATOM 620 C CA . ARG A 1 84 ? -8.428 17.136 0.901 1.00 65.75 84 ARG A CA 1
ATOM 621 C C . ARG A 1 84 ? -9.746 16.967 0.147 1.00 65.75 84 ARG A C 1
ATOM 623 O O . ARG A 1 84 ? -10.616 17.825 0.272 1.00 65.75 84 ARG A O 1
ATOM 630 N N . CYS A 1 85 ? -9.901 15.873 -0.600 1.00 60.88 85 CYS A N 1
ATOM 631 C CA . CYS A 1 85 ? -11.149 15.507 -1.280 1.00 60.88 85 CYS A CA 1
ATOM 632 C C . CYS A 1 85 ? -12.194 14.890 -0.324 1.00 60.88 85 CYS A C 1
ATOM 634 O O . CYS A 1 85 ? -13.338 14.682 -0.725 1.00 60.88 85 CYS A O 1
ATOM 636 N N . GLY A 1 86 ? -11.844 14.654 0.947 1.00 63.22 86 GLY A N 1
ATOM 637 C CA . GLY A 1 86 ? -12.764 14.142 1.963 1.00 63.22 86 GLY A CA 1
ATOM 638 C C . GLY A 1 86 ? -12.896 12.618 1.980 1.00 63.22 86 GLY A C 1
ATOM 639 O O . GLY A 1 86 ? -13.883 12.108 2.515 1.00 63.22 86 GLY A O 1
ATOM 640 N N . LEU A 1 87 ? -11.922 11.881 1.428 1.00 71.81 87 LEU A N 1
ATOM 641 C CA . LEU A 1 87 ? -11.900 10.424 1.525 1.00 71.81 87 LEU A CA 1
ATOM 642 C C . LEU A 1 87 ? -11.855 10.003 2.998 1.00 71.81 87 LEU A C 1
ATOM 644 O O . LEU A 1 87 ? -11.072 10.527 3.806 1.00 71.81 87 LEU A O 1
ATOM 648 N N . ASN A 1 88 ? -12.703 9.032 3.339 1.00 76.50 88 ASN A N 1
ATOM 649 C CA . ASN A 1 88 ? -12.817 8.509 4.694 1.00 76.50 88 ASN A CA 1
ATOM 650 C C . ASN A 1 88 ? -11.421 8.106 5.227 1.00 76.50 88 ASN A C 1
ATOM 652 O O . ASN A 1 88 ? -10.708 7.360 4.547 1.00 76.50 88 ASN A O 1
ATOM 656 N N . PRO A 1 89 ? -11.027 8.576 6.429 1.00 82.75 89 PRO A N 1
ATOM 657 C CA . PRO A 1 89 ? -9.729 8.276 7.030 1.00 82.75 89 PRO A CA 1
ATOM 658 C C . PRO A 1 89 ? -9.363 6.786 7.052 1.00 82.75 89 PRO A C 1
ATOM 660 O O . PRO A 1 89 ? -8.205 6.454 6.828 1.00 82.75 89 PRO A O 1
ATOM 663 N N . ALA A 1 90 ? -10.334 5.886 7.246 1.00 85.31 90 ALA A N 1
ATOM 664 C CA . ALA A 1 90 ? -10.091 4.444 7.244 1.00 85.31 90 ALA A CA 1
ATOM 665 C C . ALA A 1 90 ? -9.511 3.962 5.907 1.00 85.31 90 ALA A C 1
ATOM 667 O O . ALA A 1 90 ? -8.532 3.219 5.890 1.00 85.31 90 ALA A O 1
ATOM 668 N N . TRP A 1 91 ? -10.067 4.424 4.786 1.00 83.56 91 TRP A N 1
ATOM 669 C CA . TRP A 1 91 ? -9.612 4.052 3.443 1.00 83.56 91 TRP A CA 1
ATOM 670 C C . TRP A 1 91 ? -8.248 4.653 3.095 1.00 83.56 91 TRP A C 1
ATOM 672 O O . TRP A 1 91 ? -7.454 4.032 2.392 1.00 83.56 91 TRP A O 1
ATOM 682 N N . ARG A 1 92 ? -7.925 5.820 3.657 1.00 86.62 92 ARG A N 1
ATOM 683 C CA . ARG A 1 92 ? -6.569 6.383 3.584 1.00 86.62 92 ARG A CA 1
ATOM 684 C C . ARG A 1 92 ? -5.572 5.569 4.404 1.00 86.62 92 ARG A C 1
ATOM 686 O O . ARG A 1 92 ? -4.475 5.306 3.923 1.00 86.62 92 ARG A O 1
ATOM 693 N N . ALA A 1 93 ? -5.963 5.119 5.597 1.00 90.88 93 ALA A N 1
ATOM 694 C CA . ALA A 1 93 ? -5.148 4.224 6.413 1.00 90.88 93 ALA A CA 1
ATOM 695 C C . ALA A 1 93 ? -4.905 2.878 5.710 1.00 90.88 93 ALA A C 1
ATOM 697 O O . ALA A 1 93 ? -3.790 2.375 5.745 1.00 90.88 93 ALA A O 1
ATOM 698 N N . TYR A 1 94 ? -5.898 2.337 4.997 1.00 91.69 94 TYR A N 1
ATOM 699 C CA . TYR A 1 94 ? -5.717 1.144 4.165 1.00 91.69 94 TYR A CA 1
ATOM 700 C C . TYR A 1 94 ? -4.644 1.341 3.086 1.00 91.69 94 TYR A C 1
ATOM 702 O O . TYR A 1 94 ? -3.696 0.561 2.991 1.00 91.69 94 TYR A O 1
ATOM 710 N N . ALA A 1 95 ? -4.753 2.418 2.305 1.00 90.56 95 ALA A N 1
ATOM 711 C CA . ALA A 1 95 ? -3.755 2.753 1.296 1.00 90.56 95 ALA A CA 1
ATOM 712 C C . ALA A 1 95 ? -2.363 2.984 1.914 1.00 90.56 95 ALA A C 1
ATOM 714 O O . ALA A 1 95 ? -1.348 2.591 1.338 1.00 90.56 95 ALA A O 1
ATOM 715 N N . ALA A 1 96 ? -2.317 3.559 3.118 1.00 94.88 96 ALA A N 1
ATOM 716 C CA . ALA A 1 96 ? -1.092 3.761 3.876 1.00 94.88 96 ALA A CA 1
ATOM 717 C C . ALA A 1 96 ? -0.416 2.447 4.306 1.00 94.88 96 ALA A C 1
ATOM 719 O O . ALA A 1 96 ? 0.812 2.407 4.350 1.00 94.88 96 ALA A O 1
ATOM 720 N N . LEU A 1 97 ? -1.163 1.367 4.567 1.00 95.62 97 LEU A N 1
ATOM 721 C CA . LEU A 1 97 ? -0.571 0.051 4.848 1.00 95.62 97 LEU A CA 1
ATOM 722 C C . LEU A 1 97 ? 0.215 -0.470 3.641 1.00 95.62 97 LEU A C 1
ATOM 724 O O . LEU A 1 97 ? 1.386 -0.829 3.769 1.00 95.62 97 LEU A O 1
ATOM 728 N N . TRP A 1 98 ? -0.386 -0.430 2.451 1.00 95.25 98 TRP A N 1
ATOM 729 C CA . TRP A 1 98 ? 0.303 -0.807 1.214 1.00 95.25 98 TRP A CA 1
ATOM 730 C C . TRP A 1 98 ? 1.494 0.106 0.918 1.00 95.25 98 TRP A C 1
ATOM 732 O O . TRP A 1 98 ? 2.583 -0.391 0.627 1.00 95.25 98 TRP A O 1
ATOM 742 N N . LEU A 1 99 ? 1.336 1.424 1.086 1.00 96.06 99 LEU A N 1
ATOM 743 C CA . LEU A 1 99 ? 2.434 2.383 0.948 1.00 96.06 99 LEU A CA 1
ATOM 744 C C . LEU A 1 99 ? 3.599 2.064 1.893 1.00 96.06 99 LEU A C 1
ATOM 746 O O . LEU A 1 99 ? 4.754 2.137 1.479 1.00 96.06 99 LEU A O 1
ATOM 750 N N . ALA A 1 100 ? 3.319 1.697 3.146 1.00 97.12 100 ALA A N 1
ATOM 751 C CA . ALA A 1 100 ? 4.349 1.350 4.118 1.00 97.12 100 ALA A CA 1
ATOM 752 C C . ALA A 1 100 ? 5.155 0.120 3.677 1.00 97.12 100 ALA A C 1
ATOM 754 O O . ALA A 1 100 ? 6.385 0.142 3.740 1.00 97.12 100 ALA A O 1
ATOM 755 N N . HIS A 1 101 ? 4.493 -0.922 3.161 1.00 95.94 101 HIS A N 1
ATOM 756 C CA . HIS A 1 101 ? 5.191 -2.088 2.619 1.00 95.94 101 HIS A CA 1
ATOM 757 C C . HIS A 1 101 ? 5.983 -1.765 1.348 1.00 95.94 101 HIS A C 1
ATOM 759 O O . HIS A 1 101 ? 7.103 -2.255 1.203 1.00 95.94 101 HIS A O 1
ATOM 765 N N . MET A 1 102 ? 5.447 -0.926 0.457 1.00 94.94 102 MET A N 1
ATOM 766 C CA . MET A 1 102 ? 6.157 -0.471 -0.742 1.00 94.94 102 MET A CA 1
ATOM 767 C C . MET A 1 102 ? 7.411 0.335 -0.379 1.00 94.94 102 MET A C 1
ATOM 769 O O . MET A 1 102 ? 8.496 0.067 -0.891 1.00 94.94 102 MET A O 1
ATOM 773 N N . ALA A 1 103 ? 7.285 1.283 0.552 1.00 95.88 103 ALA A N 1
ATOM 774 C CA . ALA A 1 103 ? 8.396 2.080 1.054 1.00 95.88 103 ALA A CA 1
ATOM 775 C C . ALA A 1 103 ? 9.455 1.204 1.739 1.00 95.88 103 ALA A C 1
ATOM 777 O O . ALA A 1 103 ? 10.645 1.359 1.473 1.00 95.88 103 ALA A O 1
ATOM 778 N N . ALA A 1 104 ? 9.042 0.245 2.573 1.00 95.06 104 ALA A N 1
ATOM 779 C CA . ALA A 1 104 ? 9.959 -0.691 3.218 1.00 95.06 104 ALA A CA 1
ATOM 780 C C . ALA A 1 104 ? 10.733 -1.548 2.199 1.00 95.06 104 ALA A C 1
ATOM 782 O O . ALA A 1 104 ? 11.936 -1.752 2.369 1.00 95.06 104 ALA A O 1
ATOM 783 N N . ALA A 1 105 ? 10.077 -1.997 1.123 1.00 92.75 105 ALA A N 1
ATOM 784 C CA . ALA A 1 105 ? 10.729 -2.733 0.043 1.00 92.75 105 ALA A CA 1
ATOM 785 C C . ALA A 1 105 ? 11.755 -1.865 -0.710 1.00 92.75 105 ALA A C 1
ATOM 787 O O . ALA A 1 105 ? 12.902 -2.274 -0.867 1.00 92.75 105 ALA A O 1
ATOM 788 N N . VAL A 1 106 ? 11.386 -0.642 -1.113 1.00 92.75 106 VAL A N 1
ATOM 789 C CA . VAL A 1 106 ? 12.299 0.282 -1.819 1.00 92.75 106 VAL A CA 1
ATOM 790 C C . VAL A 1 106 ? 13.481 0.690 -0.943 1.00 92.75 106 VAL A C 1
ATOM 792 O O . VAL A 1 106 ? 14.617 0.682 -1.409 1.00 92.75 106 VAL A O 1
ATOM 795 N N . SER A 1 107 ? 13.244 0.986 0.339 1.00 93.06 107 SER A N 1
ATOM 796 C CA . SER A 1 107 ? 14.279 1.431 1.281 1.00 93.06 107 SER A CA 1
ATOM 797 C C . SER A 1 107 ? 15.435 0.441 1.431 1.00 93.06 107 SER A C 1
ATOM 799 O O . SER A 1 107 ? 16.537 0.859 1.776 1.00 93.06 107 SER A O 1
ATOM 801 N N . ARG A 1 108 ? 15.204 -0.859 1.209 1.00 88.94 108 ARG A N 1
ATOM 802 C CA . ARG A 1 108 ? 16.240 -1.900 1.303 1.00 88.94 108 ARG A CA 1
ATOM 803 C C . ARG A 1 108 ? 17.102 -2.016 0.050 1.00 88.94 108 ARG A C 1
ATOM 805 O O . ARG A 1 108 ? 18.202 -2.556 0.127 1.00 88.94 108 ARG A O 1
ATOM 812 N N . SER A 1 109 ? 16.601 -1.532 -1.081 1.00 84.88 109 SER A N 1
ATOM 813 C CA . SER A 1 109 ? 17.186 -1.758 -2.405 1.00 84.88 109 SER A CA 1
ATOM 814 C C . SER A 1 109 ? 17.831 -0.504 -2.999 1.00 84.88 109 SER A C 1
ATOM 816 O O . SER A 1 109 ? 18.235 -0.521 -4.160 1.00 84.88 109 SER A O 1
ATOM 818 N N . THR A 1 110 ? 17.936 0.581 -2.225 1.00 84.69 110 THR A N 1
ATOM 819 C CA . THR A 1 110 ? 18.492 1.867 -2.666 1.00 84.69 110 THR A CA 1
ATOM 820 C C . THR A 1 110 ? 19.557 2.394 -1.694 1.00 84.69 110 THR A C 1
ATOM 822 O O . THR A 1 110 ? 19.402 2.241 -0.481 1.00 84.69 110 THR A O 1
ATOM 825 N N . PRO A 1 111 ? 20.635 3.037 -2.184 1.00 82.62 111 PRO A N 1
ATOM 826 C CA . PRO A 1 111 ? 21.602 3.733 -1.332 1.00 82.62 111 PRO A CA 1
ATOM 827 C C . PRO A 1 111 ? 21.049 5.002 -0.663 1.00 82.62 111 PRO A C 1
ATOM 829 O O . PRO A 1 111 ? 21.577 5.413 0.368 1.00 82.62 111 PRO A O 1
ATOM 832 N N . ASP A 1 112 ? 20.020 5.632 -1.245 1.00 85.62 112 ASP A N 1
ATOM 833 C CA . ASP A 1 112 ? 19.355 6.824 -0.701 1.00 85.62 112 ASP A CA 1
ATOM 834 C C . ASP A 1 112 ? 17.896 6.501 -0.328 1.00 85.62 112 ASP A C 1
ATOM 836 O O . ASP A 1 112 ? 16.999 6.551 -1.181 1.00 85.62 112 ASP A O 1
ATOM 840 N N . PRO A 1 113 ? 17.623 6.168 0.946 1.00 88.00 113 PRO A N 1
ATOM 841 C CA . PRO A 1 113 ? 16.287 5.793 1.394 1.00 88.00 113 PRO A CA 1
ATOM 842 C C . PRO A 1 113 ? 15.371 6.998 1.654 1.00 88.00 113 PRO A C 1
ATOM 844 O O . PRO A 1 113 ? 14.202 6.801 1.979 1.00 88.00 113 PRO A O 1
ATOM 847 N N . SER A 1 114 ? 15.831 8.244 1.485 1.00 88.50 114 SER A N 1
ATOM 848 C CA . SER A 1 114 ? 15.102 9.447 1.923 1.00 88.50 114 SER A CA 1
ATOM 849 C C . SER A 1 114 ? 13.695 9.591 1.321 1.00 88.50 114 SER A C 1
ATOM 851 O O . SER A 1 114 ? 12.770 10.115 1.948 1.00 88.50 114 SER A O 1
ATOM 853 N N . SER A 1 115 ? 13.496 9.135 0.083 1.00 86.62 115 SER A N 1
ATOM 854 C CA . SER A 1 115 ? 12.177 9.093 -0.561 1.00 86.62 115 SER A CA 1
ATOM 855 C C . SER A 1 115 ? 11.254 8.059 0.094 1.00 86.62 115 SER A C 1
ATOM 857 O O . SER A 1 115 ? 10.098 8.376 0.379 1.00 86.62 115 SER A O 1
ATOM 859 N N . ALA A 1 116 ? 11.771 6.865 0.385 1.00 91.38 116 ALA A N 1
ATOM 860 C CA . ALA A 1 116 ? 11.025 5.805 1.050 1.00 91.38 116 ALA A CA 1
ATOM 861 C C . ALA A 1 116 ? 10.711 6.161 2.514 1.00 91.38 116 ALA A C 1
ATOM 863 O O . ALA A 1 116 ? 9.590 5.961 2.972 1.00 91.38 116 ALA A O 1
ATOM 864 N N . GLU A 1 117 ? 11.651 6.774 3.234 1.00 93.88 117 GLU A N 1
ATOM 865 C CA . GLU A 1 117 ? 11.449 7.236 4.612 1.00 93.88 117 GLU A CA 1
ATOM 866 C C . GLU A 1 117 ? 10.351 8.302 4.709 1.00 93.88 117 GLU A C 1
ATOM 868 O O . GLU A 1 117 ? 9.488 8.229 5.586 1.00 93.88 117 GLU A O 1
ATOM 873 N N . ARG A 1 118 ? 10.325 9.264 3.775 1.00 94.69 118 ARG A N 1
ATOM 874 C CA . ARG A 1 118 ? 9.244 10.261 3.695 1.00 94.69 118 ARG A CA 1
ATOM 875 C C . ARG A 1 118 ? 7.887 9.617 3.426 1.00 94.69 118 ARG A C 1
ATOM 877 O O . ARG A 1 118 ? 6.901 9.999 4.054 1.00 94.69 118 ARG A O 1
ATOM 884 N N . ALA A 1 119 ? 7.834 8.636 2.528 1.00 95.12 119 ALA A N 1
ATOM 885 C CA . ALA A 1 119 ? 6.609 7.896 2.249 1.00 95.12 119 ALA A CA 1
ATOM 886 C C . ALA A 1 119 ? 6.128 7.094 3.468 1.00 95.12 119 ALA A C 1
ATOM 888 O O . ALA A 1 119 ? 4.945 7.137 3.797 1.00 95.12 119 ALA A O 1
ATOM 889 N N . LEU A 1 120 ? 7.039 6.443 4.198 1.00 96.44 120 LEU A N 1
ATOM 890 C CA . LEU A 1 120 ? 6.709 5.728 5.431 1.00 96.44 120 LEU A CA 1
ATOM 891 C C . LEU A 1 120 ? 6.216 6.678 6.536 1.00 96.44 120 LEU A C 1
ATOM 893 O O . LEU A 1 120 ? 5.284 6.344 7.267 1.00 96.44 120 LEU A O 1
ATOM 897 N N . ALA A 1 121 ? 6.800 7.873 6.653 1.00 95.75 121 ALA A N 1
ATOM 898 C CA . ALA A 1 121 ? 6.323 8.896 7.581 1.00 95.75 121 ALA A CA 1
ATOM 899 C C . ALA A 1 121 ? 4.907 9.386 7.221 1.00 95.75 121 ALA A C 1
ATOM 901 O O . ALA A 1 121 ? 4.071 9.544 8.113 1.00 95.75 121 ALA A O 1
ATOM 902 N N . SER A 1 122 ? 4.612 9.569 5.926 1.00 95.31 122 SER A N 1
ATOM 903 C CA . SER A 1 122 ? 3.252 9.880 5.460 1.00 95.31 122 SER A CA 1
ATOM 904 C C . SER A 1 122 ? 2.279 8.738 5.777 1.00 95.31 122 SER A C 1
ATOM 906 O O . SER A 1 122 ? 1.222 8.973 6.362 1.00 95.31 122 SER A O 1
ATOM 908 N N . ALA A 1 123 ? 2.666 7.486 5.515 1.00 96.94 123 ALA A N 1
ATOM 909 C CA . ALA A 1 123 ? 1.857 6.321 5.863 1.00 96.94 123 ALA A CA 1
ATOM 910 C C . ALA A 1 123 ? 1.524 6.273 7.366 1.00 96.94 123 ALA A C 1
ATOM 912 O O . ALA A 1 123 ? 0.363 6.106 7.746 1.00 96.94 123 ALA A O 1
ATOM 913 N N . ARG A 1 124 ? 2.529 6.500 8.224 1.00 97.19 124 ARG A N 1
ATOM 914 C CA . ARG A 1 124 ? 2.371 6.560 9.685 1.00 97.19 124 ARG A CA 1
ATOM 915 C C . ARG A 1 124 ? 1.335 7.597 10.104 1.00 97.19 124 ARG A C 1
ATOM 917 O O . ARG A 1 124 ? 0.427 7.253 10.849 1.00 97.19 124 ARG A O 1
ATOM 924 N N . LYS A 1 125 ? 1.408 8.818 9.565 1.00 96.31 125 LYS A N 1
ATOM 925 C CA . LYS A 1 125 ? 0.416 9.874 9.827 1.00 96.31 125 LYS A CA 1
ATOM 926 C C . LYS A 1 125 ? -1.014 9.387 9.552 1.00 96.31 125 LYS A C 1
ATOM 928 O O . LYS A 1 125 ? -1.899 9.604 10.374 1.00 96.31 125 LYS A O 1
ATOM 933 N N . HIS A 1 126 ? -1.259 8.738 8.412 1.00 94.62 126 HIS A N 1
ATOM 934 C CA . HIS A 1 126 ? -2.612 8.293 8.040 1.00 94.62 126 HIS A CA 1
ATOM 935 C C . HIS A 1 126 ? -3.116 7.116 8.885 1.00 94.62 126 HIS A C 1
ATOM 937 O O . HIS A 1 126 ? -4.307 7.067 9.184 1.00 94.62 126 HIS A O 1
ATOM 943 N N . VAL A 1 127 ? -2.233 6.212 9.320 1.00 96.25 127 VAL A N 1
ATOM 944 C CA . VAL A 1 127 ? -2.578 5.149 10.284 1.00 96.25 127 VAL A CA 1
ATOM 945 C C . VAL A 1 127 ? -2.867 5.725 11.674 1.00 96.25 127 VAL A C 1
ATOM 947 O O . VAL A 1 127 ? -3.861 5.363 12.302 1.00 96.25 127 VAL A O 1
ATOM 950 N N . ASP A 1 128 ? -2.062 6.676 12.139 1.00 95.44 128 ASP A N 1
ATOM 951 C CA . ASP A 1 128 ? -2.259 7.311 13.444 1.00 95.44 128 ASP A CA 1
ATOM 952 C C . ASP A 1 128 ? -3.556 8.145 13.479 1.00 95.44 128 ASP A C 1
ATOM 954 O O . ASP A 1 128 ? -4.239 8.190 14.503 1.00 95.44 128 ASP A O 1
ATOM 958 N N . ASN A 1 129 ? -3.967 8.731 12.347 1.00 93.50 129 ASN A N 1
ATOM 959 C CA . ASN A 1 129 ? -5.226 9.478 12.212 1.00 93.50 129 ASN A CA 1
ATOM 960 C C . ASN A 1 129 ? -6.489 8.641 12.479 1.00 93.50 129 ASN A C 1
ATOM 962 O O . ASN A 1 129 ? -7.536 9.209 12.790 1.00 93.50 129 ASN A O 1
ATOM 966 N N . VAL A 1 130 ? -6.416 7.314 12.342 1.00 91.94 130 VAL A N 1
ATOM 967 C CA . VAL A 1 130 ? -7.519 6.396 12.681 1.00 91.94 130 VAL A CA 1
ATOM 968 C C . VAL A 1 130 ? -7.328 5.715 14.038 1.00 91.94 130 VAL A C 1
ATOM 970 O O . VAL A 1 130 ? -8.124 4.859 14.411 1.00 91.94 130 VAL A O 1
ATOM 973 N N . GLY A 1 131 ? -6.307 6.120 14.801 1.00 93.31 131 GLY A N 1
ATOM 974 C CA . GLY A 1 131 ? -5.977 5.548 16.105 1.00 93.31 131 GLY A CA 1
ATOM 975 C C . GLY A 1 131 ? -5.180 4.243 16.038 1.00 93.31 131 GLY A C 1
ATOM 976 O O . GLY A 1 131 ? -5.043 3.586 17.066 1.00 93.31 131 GLY A O 1
ATOM 977 N N . GLY A 1 132 ? -4.655 3.878 14.864 1.00 95.00 132 GLY A N 1
ATOM 978 C CA . GLY A 1 132 ? -3.965 2.613 14.608 1.00 95.00 132 GLY A CA 1
ATOM 979 C C . GLY A 1 132 ? -4.782 1.625 13.769 1.00 95.00 132 GLY A C 1
ATOM 980 O O . GLY A 1 132 ? -5.918 1.885 13.378 1.00 95.00 132 GLY A O 1
ATOM 981 N N . VAL A 1 133 ? -4.180 0.475 13.481 1.00 95.62 133 VAL A N 1
ATOM 982 C CA . VAL A 1 133 ? -4.773 -0.631 12.709 1.00 95.62 133 VAL A CA 1
ATOM 983 C C . VAL A 1 133 ? -4.595 -1.953 13.444 1.00 95.62 133 VAL A C 1
ATOM 985 O O . VAL A 1 133 ? -3.913 -2.028 14.464 1.00 95.62 133 VAL A O 1
ATOM 988 N N . CYS A 1 134 ? -5.182 -3.021 12.929 1.00 94.38 134 CYS A N 1
ATOM 989 C CA . CYS A 1 134 ? -5.036 -4.340 13.521 1.00 94.38 134 CYS A CA 1
ATOM 990 C C . CYS A 1 134 ? -3.623 -4.884 13.286 1.00 94.38 134 CYS A C 1
ATOM 992 O O . CYS A 1 134 ? -3.002 -4.633 12.253 1.00 94.38 134 CYS A O 1
ATOM 994 N N . ALA A 1 135 ? -3.073 -5.570 14.291 1.00 91.81 135 ALA A N 1
ATOM 995 C CA . ALA A 1 135 ? -1.669 -5.984 14.285 1.00 91.81 135 ALA A CA 1
ATOM 996 C C . ALA A 1 135 ? -1.344 -6.969 13.149 1.00 91.81 135 ALA A C 1
ATOM 998 O O . ALA A 1 135 ? -0.254 -6.929 12.584 1.00 91.81 135 ALA A O 1
ATOM 999 N N . ASP A 1 136 ? -2.305 -7.816 12.790 1.00 88.56 136 ASP A N 1
ATOM 1000 C CA . ASP A 1 136 ? -2.269 -8.691 11.617 1.00 88.56 136 ASP A CA 1
ATOM 1001 C C . ASP A 1 136 ? -2.176 -7.891 10.307 1.00 88.56 136 ASP A C 1
ATOM 1003 O O . ASP A 1 136 ? -1.356 -8.203 9.443 1.00 88.56 136 ASP A O 1
ATOM 1007 N N . SER A 1 137 ? -2.916 -6.786 10.206 1.00 92.06 137 SER A N 1
ATOM 1008 C CA . SER A 1 137 ? -2.941 -5.913 9.027 1.00 92.06 137 SER A CA 1
ATOM 1009 C C . SER A 1 137 ? -1.635 -5.148 8.784 1.00 92.06 137 SER A C 1
ATOM 1011 O O . SER A 1 137 ? -1.409 -4.671 7.674 1.00 92.06 137 SER A O 1
ATOM 1013 N N . LEU A 1 138 ? -0.753 -5.044 9.788 1.00 91.44 138 LEU A N 1
ATOM 1014 C CA . LEU A 1 138 ? 0.584 -4.450 9.635 1.00 91.44 138 LEU A CA 1
ATOM 1015 C C . LEU A 1 138 ? 1.558 -5.334 8.850 1.00 91.44 138 LEU A C 1
ATOM 1017 O O . LEU A 1 138 ? 2.550 -4.828 8.337 1.00 91.44 138 LEU A O 1
ATOM 1021 N N . GLN A 1 139 ? 1.325 -6.646 8.829 1.00 87.81 139 GLN A N 1
ATOM 1022 C CA . GLN A 1 139 ? 2.150 -7.613 8.095 1.00 87.81 139 GLN A CA 1
ATOM 1023 C C . GLN A 1 139 ? 1.407 -8.180 6.890 1.00 87.81 139 GLN A C 1
ATOM 1025 O O . GLN A 1 139 ? 2.027 -8.619 5.923 1.00 87.81 139 GLN A O 1
ATOM 1030 N N . ALA A 1 140 ? 0.078 -8.158 6.958 1.00 86.62 140 ALA A N 1
ATOM 1031 C CA . ALA A 1 140 ? -0.809 -8.629 5.926 1.00 86.62 140 ALA A CA 1
ATOM 1032 C C . ALA A 1 140 ? -1.986 -7.646 5.734 1.00 86.62 140 ALA A C 1
ATOM 1034 O O . ALA A 1 140 ? -3.091 -7.915 6.203 1.00 86.62 140 ALA A O 1
ATOM 1035 N N . PRO A 1 141 ? -1.803 -6.545 4.977 1.00 90.62 141 PRO A N 1
ATOM 1036 C CA . PRO A 1 141 ? -2.901 -5.655 4.602 1.00 90.62 141 PRO A CA 1
ATOM 1037 C C . PRO A 1 141 ? -3.941 -6.383 3.730 1.00 90.62 141 PRO A C 1
ATOM 1039 O O . PRO A 1 141 ? -3.555 -7.049 2.771 1.00 90.62 141 PRO A O 1
ATOM 1042 N N . PRO A 1 142 ? -5.252 -6.242 3.974 1.00 87.25 142 PRO A N 1
ATOM 1043 C CA . PRO A 1 142 ? -6.257 -7.039 3.272 1.00 87.25 142 PRO A CA 1
ATOM 1044 C C . PRO A 1 142 ? -6.267 -6.800 1.750 1.00 87.25 142 PRO A C 1
ATOM 1046 O O . PRO A 1 142 ? -6.101 -5.679 1.260 1.00 87.25 142 PRO A O 1
ATOM 1049 N N . THR A 1 143 ? -6.476 -7.864 0.986 1.00 83.12 143 THR A N 1
ATOM 1050 C CA . THR A 1 143 ? -6.689 -7.849 -0.466 1.00 83.12 143 THR A CA 1
ATOM 1051 C C . THR A 1 143 ? -8.069 -7.318 -0.840 1.00 83.12 143 THR A C 1
ATOM 1053 O O . THR A 1 143 ? -8.984 -7.258 -0.023 1.00 83.12 143 THR A O 1
ATOM 1056 N N . VAL A 1 144 ? -8.261 -6.994 -2.122 1.00 75.88 144 VAL A N 1
ATOM 1057 C CA . VAL A 1 144 ? -9.572 -6.585 -2.654 1.00 75.88 144 VAL A CA 1
ATOM 1058 C C . VAL A 1 144 ? -10.657 -7.621 -2.332 1.00 75.88 144 VAL A C 1
ATOM 1060 O O . VAL A 1 144 ? -11.734 -7.240 -1.884 1.00 75.88 144 VAL A O 1
ATOM 1063 N N . ALA A 1 145 ? -10.358 -8.915 -2.491 1.00 77.31 145 ALA A N 1
ATOM 1064 C CA . ALA A 1 145 ? -11.304 -9.999 -2.226 1.00 77.31 145 ALA A CA 1
ATOM 1065 C C . ALA A 1 145 ? -11.710 -10.087 -0.742 1.00 77.31 145 ALA A C 1
ATOM 1067 O O . ALA A 1 145 ? -12.877 -10.317 -0.427 1.00 77.31 145 ALA A O 1
ATOM 1068 N N . GLU A 1 146 ? -10.775 -9.864 0.184 1.00 81.19 146 GLU A N 1
ATOM 1069 C CA . GLU A 1 146 ? -11.070 -9.825 1.625 1.00 81.19 146 GLU A CA 1
ATOM 1070 C C . GLU A 1 146 ? -11.902 -8.586 1.989 1.00 81.19 146 GLU A C 1
ATOM 1072 O O . GLU A 1 146 ? -12.838 -8.664 2.785 1.00 81.19 146 GLU A O 1
ATOM 1077 N N . LEU A 1 147 ? -11.632 -7.452 1.340 1.00 78.81 147 LEU A N 1
ATOM 1078 C CA . LEU A 1 147 ? -12.368 -6.202 1.532 1.00 78.81 147 LEU A CA 1
ATOM 1079 C C . LEU A 1 147 ? -13.787 -6.206 0.960 1.00 78.81 147 LEU A C 1
ATOM 1081 O O . LEU A 1 147 ? -14.629 -5.404 1.375 1.00 78.81 147 LEU A O 1
ATOM 1085 N N . GLU A 1 148 ? -14.068 -7.073 -0.008 1.00 79.06 148 GLU A N 1
ATOM 1086 C CA . GLU A 1 148 ? -15.434 -7.331 -0.463 1.00 79.06 148 GLU A CA 1
ATOM 1087 C C . GLU A 1 148 ? -16.267 -8.019 0.623 1.00 79.06 148 GLU A C 1
ATOM 1089 O O . GLU A 1 148 ? -17.459 -7.732 0.741 1.00 79.06 148 GLU A O 1
ATOM 1094 N N . GLN A 1 149 ? -15.637 -8.867 1.441 1.00 79.75 149 GLN A N 1
ATOM 1095 C CA . GLN A 1 149 ? -16.290 -9.599 2.525 1.00 79.75 149 GLN A CA 1
ATOM 1096 C C . GLN A 1 149 ? -16.409 -8.753 3.800 1.00 79.75 149 GLN A C 1
ATOM 1098 O O . GLN A 1 149 ? -17.491 -8.680 4.383 1.00 79.75 149 GLN A O 1
ATOM 1103 N N . ASP A 1 150 ? -15.329 -8.075 4.210 1.00 80.94 150 ASP A N 1
ATOM 1104 C CA . ASP A 1 150 ? -15.319 -7.144 5.347 1.00 80.94 150 ASP A CA 1
ATOM 1105 C C . ASP A 1 150 ? -14.612 -5.818 4.988 1.00 80.94 150 ASP A C 1
ATOM 1107 O O . ASP A 1 150 ? -13.392 -5.683 5.131 1.00 80.94 150 ASP A O 1
ATOM 1111 N N . PRO A 1 151 ? -15.380 -4.794 4.559 1.00 78.81 151 PRO A N 1
ATOM 1112 C CA . PRO A 1 151 ? -14.868 -3.502 4.101 1.00 78.81 151 PRO A CA 1
ATOM 1113 C C . PRO A 1 151 ? -14.068 -2.670 5.102 1.00 78.81 151 PRO A C 1
ATOM 1115 O O . PRO A 1 151 ? -13.662 -1.578 4.727 1.00 78.81 151 PRO A O 1
ATOM 1118 N N . TYR A 1 152 ? -13.898 -3.108 6.352 1.00 84.00 152 TYR A N 1
ATOM 1119 C CA . TYR A 1 152 ? -13.122 -2.401 7.377 1.00 84.00 152 TYR A CA 1
ATOM 1120 C C . TYR A 1 152 ? -12.280 -3.350 8.242 1.00 84.00 152 TYR A C 1
ATOM 1122 O O . TYR A 1 152 ? -11.918 -2.989 9.363 1.00 84.00 152 TYR A O 1
ATOM 1130 N N . ALA A 1 153 ? -11.957 -4.548 7.740 1.00 84.25 153 ALA A N 1
ATOM 1131 C CA . ALA A 1 153 ? -11.240 -5.581 8.495 1.00 84.25 153 ALA A CA 1
ATOM 1132 C C . ALA A 1 153 ? -9.969 -5.059 9.199 1.00 84.25 153 ALA A C 1
ATOM 1134 O O . ALA A 1 153 ? -9.720 -5.388 10.353 1.00 84.25 153 ALA A O 1
ATOM 1135 N N . TRP A 1 154 ? -9.219 -4.155 8.558 1.00 86.62 154 TRP A N 1
ATOM 1136 C CA . TRP A 1 154 ? -7.934 -3.651 9.064 1.00 86.62 154 TRP A CA 1
ATOM 1137 C C . TRP A 1 154 ? -8.024 -2.655 10.227 1.00 86.62 154 TRP A C 1
ATOM 1139 O O . TRP A 1 154 ? -7.003 -2.325 10.827 1.00 86.62 154 TRP A O 1
ATOM 1149 N N . VAL A 1 155 ? -9.218 -2.152 10.550 1.00 90.62 155 VAL A N 1
ATOM 1150 C CA . VAL A 1 155 ? -9.458 -1.260 11.704 1.00 90.62 155 VAL A CA 1
ATOM 1151 C C . VAL A 1 155 ? -10.426 -1.864 12.726 1.00 90.62 155 VAL A C 1
ATOM 1153 O O . VAL A 1 155 ? -10.693 -1.252 13.759 1.00 90.62 155 VAL A O 1
ATOM 1156 N N . ARG A 1 156 ? -10.963 -3.065 12.474 1.00 87.69 156 ARG A N 1
ATOM 1157 C CA . ARG A 1 156 ? -11.912 -3.765 13.355 1.00 87.69 156 ARG A CA 1
ATOM 1158 C C . ARG A 1 156 ? -11.200 -4.804 14.216 1.00 87.69 156 ARG A C 1
ATOM 1160 O O . ARG A 1 156 ? -11.411 -6.003 14.081 1.00 87.69 156 ARG A O 1
ATOM 1167 N N . CYS A 1 157 ? -10.350 -4.319 15.108 1.00 88.44 157 CYS A N 1
ATOM 1168 C CA . CYS A 1 157 ? -9.407 -5.170 15.821 1.00 88.44 157 CYS A CA 1
ATOM 1169 C C . CYS A 1 157 ? -10.056 -5.887 17.003 1.00 88.44 157 CYS A C 1
ATOM 1171 O O . CYS A 1 157 ? -10.813 -5.286 17.764 1.00 88.44 157 CYS A O 1
ATOM 1173 N N . GLU A 1 158 ? -9.705 -7.158 17.198 1.00 86.44 158 GLU A N 1
ATOM 1174 C CA . GLU A 1 158 ? -10.066 -7.898 18.416 1.00 86.44 158 GLU A CA 1
ATOM 1175 C C . GLU A 1 158 ? -9.239 -7.438 19.635 1.00 86.44 158 GLU A C 1
ATOM 1177 O O . GLU A 1 158 ? -9.662 -7.603 20.778 1.00 86.44 158 GLU A O 1
ATOM 1182 N N . GLY A 1 159 ? -8.067 -6.837 19.392 1.00 89.56 159 GLY A N 1
ATOM 1183 C CA . GLY A 1 159 ? -7.138 -6.322 20.401 1.00 89.56 159 GLY A CA 1
ATOM 1184 C C . GLY A 1 159 ? -6.853 -4.818 20.271 1.00 89.56 159 GLY A C 1
ATOM 1185 O O . GLY A 1 159 ? -7.489 -4.132 19.468 1.00 89.56 159 GLY A O 1
ATOM 1186 N N . PRO A 1 160 ? -5.898 -4.280 21.058 1.00 92.75 160 PRO A N 1
ATOM 1187 C CA . PRO A 1 160 ? -5.525 -2.874 20.965 1.00 92.75 160 PRO A CA 1
ATOM 1188 C C . PRO A 1 160 ? -4.988 -2.547 19.560 1.00 92.75 160 PRO A C 1
ATOM 1190 O O . PRO A 1 160 ? -4.204 -3.334 19.021 1.00 92.75 160 PRO A O 1
ATOM 1193 N N . PRO A 1 161 ? -5.365 -1.395 18.976 1.00 94.25 161 PRO A N 1
ATOM 1194 C CA . PRO A 1 161 ? -4.797 -0.945 17.713 1.00 94.25 161 PRO A CA 1
ATOM 1195 C C . PRO A 1 161 ? -3.278 -0.788 17.806 1.00 94.25 161 PRO A C 1
ATOM 1197 O O . PRO A 1 161 ? -2.739 -0.303 18.804 1.00 94.25 161 PRO A O 1
ATOM 1200 N N . ALA A 1 162 ? -2.593 -1.185 16.744 1.00 94.62 162 ALA A N 1
ATOM 1201 C CA . ALA A 1 162 ? -1.158 -1.073 16.580 1.00 94.62 162 ALA A CA 1
ATOM 1202 C C . ALA A 1 162 ? -0.811 0.084 15.632 1.00 94.62 162 ALA A C 1
ATOM 1204 O O . ALA A 1 162 ? -1.567 0.427 14.720 1.00 94.62 162 ALA A O 1
ATOM 1205 N N . THR A 1 163 ? 0.353 0.691 15.848 1.00 94.69 163 THR A N 1
ATOM 1206 C CA . THR A 1 163 ? 0.898 1.737 14.976 1.00 94.69 163 THR A CA 1
ATOM 1207 C C . THR A 1 163 ? 1.875 1.135 13.974 1.00 94.69 163 THR A C 1
ATOM 1209 O O . THR A 1 163 ? 2.393 0.033 14.166 1.00 94.69 163 THR A O 1
ATOM 1212 N N . LEU A 1 164 ? 2.139 1.856 12.883 1.00 95.31 164 LEU A N 1
ATOM 1213 C CA . LEU A 1 164 ? 3.094 1.391 11.880 1.00 95.31 164 LEU A CA 1
ATOM 1214 C C . LEU A 1 164 ? 4.495 1.212 12.501 1.00 95.31 164 LEU A C 1
ATOM 1216 O O . LEU A 1 164 ? 4.976 2.121 13.181 1.00 95.31 164 LEU A O 1
ATOM 1220 N N . PRO A 1 165 ? 5.192 0.089 12.270 1.00 94.19 165 PRO A N 1
ATOM 1221 C CA . PRO A 1 165 ? 6.569 -0.081 12.713 1.00 94.19 165 PRO A CA 1
ATOM 1222 C C . PRO A 1 165 ? 7.556 0.576 11.728 1.00 94.19 165 PRO A C 1
ATOM 1224 O O . PRO A 1 165 ? 7.162 1.269 10.784 1.00 94.19 165 PRO A O 1
ATOM 1227 N N . SER A 1 166 ? 8.856 0.464 11.989 1.00 93.50 166 SER A N 1
ATOM 1228 C CA . SER A 1 166 ? 9.902 0.938 11.073 1.00 93.50 166 SER A CA 1
ATOM 1229 C C . SER A 1 166 ? 9.962 0.103 9.784 1.00 93.50 166 SER A C 1
ATOM 1231 O O . SER A 1 166 ? 9.469 -1.024 9.733 1.00 93.50 166 SER A O 1
ATOM 1233 N N . ALA A 1 167 ? 10.620 0.623 8.739 1.00 92.19 167 ALA A N 1
ATOM 1234 C CA . ALA A 1 167 ? 10.844 -0.125 7.495 1.00 92.19 167 ALA A CA 1
ATOM 1235 C C . ALA A 1 167 ? 11.570 -1.461 7.739 1.00 92.19 167 ALA A C 1
ATOM 1237 O O . ALA A 1 167 ? 11.227 -2.474 7.132 1.00 92.19 167 ALA A O 1
ATOM 1238 N N . ALA A 1 168 ? 12.551 -1.465 8.648 1.00 90.19 168 ALA A N 1
ATOM 1239 C CA . ALA A 1 168 ? 13.315 -2.657 9.002 1.00 90.19 168 ALA A CA 1
ATOM 1240 C C . ALA A 1 168 ? 12.449 -3.710 9.709 1.00 90.19 168 ALA A C 1
ATOM 1242 O O . ALA A 1 168 ? 12.533 -4.891 9.386 1.00 90.19 168 ALA A O 1
ATOM 1243 N N . GLU A 1 169 ? 11.587 -3.286 10.634 1.00 92.62 169 GLU A N 1
ATOM 1244 C CA . GLU A 1 169 ? 10.659 -4.177 11.339 1.00 92.62 169 GLU A CA 1
ATOM 1245 C C . GLU A 1 169 ? 9.570 -4.727 10.411 1.00 92.62 169 GLU A C 1
ATOM 1247 O O . GLU A 1 169 ? 9.253 -5.912 10.491 1.00 92.62 169 GLU A O 1
ATOM 1252 N N . LEU A 1 170 ? 9.040 -3.905 9.494 1.00 91.50 170 LEU A N 1
ATOM 1253 C CA . LEU A 1 170 ? 8.116 -4.366 8.451 1.00 91.50 170 LEU A CA 1
ATOM 1254 C C . LEU A 1 170 ? 8.770 -5.441 7.579 1.00 91.50 170 LEU A C 1
ATOM 1256 O O . LEU A 1 170 ? 8.183 -6.493 7.363 1.00 91.50 170 LEU A O 1
ATOM 1260 N N . ALA A 1 171 ? 10.000 -5.207 7.120 1.00 87.25 171 ALA A N 1
ATOM 1261 C CA . ALA A 1 171 ? 10.729 -6.174 6.302 1.00 87.25 171 ALA A CA 1
ATOM 1262 C C . ALA A 1 171 ? 11.099 -7.465 7.057 1.00 87.25 171 ALA A C 1
ATOM 1264 O O . ALA A 1 171 ? 11.143 -8.543 6.467 1.00 87.25 171 ALA A O 1
ATOM 1265 N N . ALA A 1 172 ? 11.392 -7.372 8.356 1.00 86.75 172 ALA A N 1
ATOM 1266 C CA . ALA A 1 172 ? 11.670 -8.543 9.183 1.00 86.75 172 ALA A CA 1
ATOM 1267 C C . ALA A 1 172 ? 10.403 -9.375 9.435 1.00 86.75 172 ALA A C 1
ATOM 1269 O O . ALA A 1 172 ? 10.457 -10.603 9.388 1.00 86.75 172 ALA A O 1
ATOM 1270 N N . GLY A 1 173 ? 9.264 -8.717 9.671 1.00 80.81 173 GLY A N 1
ATOM 1271 C CA . GLY A 1 173 ? 7.977 -9.380 9.874 1.00 80.81 173 GLY A CA 1
ATOM 1272 C C . GLY A 1 173 ? 7.479 -10.112 8.626 1.00 80.81 173 GLY A C 1
ATOM 1273 O O . GLY A 1 173 ? 6.976 -11.230 8.732 1.00 80.81 173 GLY A O 1
ATOM 1274 N N . THR A 1 174 ? 7.716 -9.560 7.433 1.00 78.00 174 THR A N 1
ATOM 1275 C CA . THR A 1 174 ? 7.329 -10.202 6.168 1.00 78.00 174 THR A CA 1
ATOM 127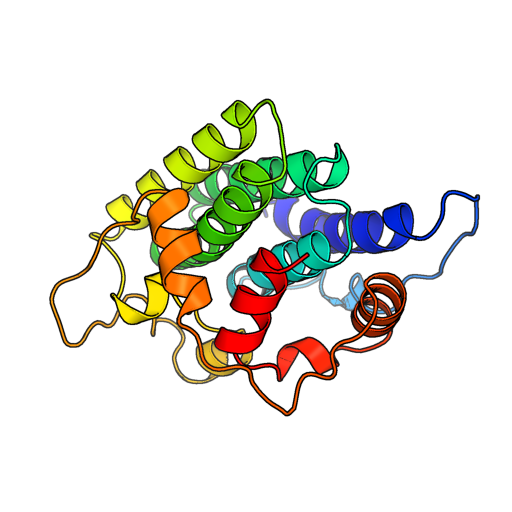6 C C . THR A 1 174 ? 8.160 -11.437 5.830 1.00 78.00 174 THR A C 1
ATOM 1278 O O . THR A 1 174 ? 7.640 -12.370 5.222 1.00 78.00 174 THR A O 1
ATOM 1281 N N . ALA A 1 175 ? 9.412 -11.516 6.289 1.00 69.12 175 ALA A N 1
ATOM 1282 C CA . ALA A 1 175 ? 10.238 -12.717 6.144 1.00 69.12 175 ALA A CA 1
ATOM 1283 C C . ALA A 1 175 ? 9.697 -13.932 6.930 1.00 69.12 175 ALA A C 1
ATOM 1285 O O . ALA A 1 175 ? 10.057 -15.068 6.624 1.00 69.12 175 ALA A O 1
ATOM 1286 N N . ALA A 1 176 ? 8.832 -13.711 7.927 1.00 68.44 176 ALA A N 1
ATOM 1287 C CA . ALA A 1 176 ? 8.202 -14.771 8.716 1.00 68.44 176 ALA A CA 1
ATOM 1288 C C . ALA A 1 176 ? 6.910 -15.328 8.082 1.00 68.44 176 ALA A C 1
ATOM 1290 O O . ALA A 1 176 ? 6.335 -16.287 8.600 1.00 68.44 176 ALA A O 1
ATOM 1291 N N . VAL A 1 177 ? 6.443 -14.744 6.973 1.00 67.19 177 VAL A N 1
ATOM 1292 C CA . VAL A 1 177 ? 5.214 -15.155 6.286 1.00 67.19 177 VAL A CA 1
ATOM 1293 C C . VAL A 1 177 ? 5.452 -16.452 5.501 1.00 67.19 177 VAL A C 1
ATOM 1295 O O . VAL A 1 177 ? 6.350 -16.538 4.658 1.00 67.19 177 VAL A O 1
ATOM 1298 N N . VAL A 1 178 ? 4.632 -17.475 5.773 1.00 64.56 178 VAL A N 1
ATOM 1299 C CA . VAL A 1 178 ? 4.728 -18.790 5.118 1.00 64.56 178 VAL A CA 1
ATOM 1300 C C . VAL A 1 178 ? 4.445 -18.644 3.613 1.00 64.56 178 VAL A C 1
ATOM 1302 O O . VAL A 1 178 ? 3.420 -18.059 3.260 1.00 64.56 178 VAL A O 1
ATOM 1305 N N . PRO A 1 179 ? 5.319 -19.155 2.720 1.00 59.38 179 PRO A N 1
ATOM 1306 C CA . PRO A 1 179 ? 5.076 -19.122 1.281 1.00 59.38 179 PRO A CA 1
ATOM 1307 C C . PRO A 1 179 ? 3.762 -19.810 0.920 1.00 59.38 179 PRO A C 1
ATOM 1309 O O . PRO A 1 179 ? 3.519 -20.945 1.333 1.00 59.38 179 PRO A O 1
ATOM 1312 N N . ASP A 1 180 ? 2.959 -19.140 0.099 1.00 59.41 180 ASP A N 1
ATOM 1313 C CA . ASP A 1 180 ? 1.799 -19.748 -0.534 1.00 59.41 180 ASP A CA 1
ATOM 1314 C C . ASP A 1 180 ? 2.274 -20.614 -1.717 1.00 59.41 180 ASP A C 1
ATOM 1316 O O . ASP A 1 180 ? 2.812 -20.072 -2.688 1.00 59.41 180 ASP A O 1
ATOM 1320 N N . PRO A 1 181 ? 2.111 -21.950 -1.672 1.00 52.16 181 PRO A N 1
ATOM 1321 C CA . PRO A 1 181 ? 2.552 -22.833 -2.749 1.00 52.16 181 PRO A CA 1
ATOM 1322 C C . PRO A 1 181 ? 1.778 -22.617 -4.060 1.00 52.16 181 PRO A C 1
ATOM 1324 O O . PRO A 1 181 ? 2.202 -23.128 -5.096 1.00 52.16 181 PRO A O 1
ATOM 1327 N N . ALA A 1 182 ? 0.656 -21.883 -4.037 1.00 54.41 182 ALA A N 1
ATOM 1328 C CA . ALA A 1 182 ? -0.121 -21.559 -5.231 1.00 54.41 182 ALA A CA 1
ATOM 1329 C C . ALA A 1 182 ? 0.504 -20.439 -6.082 1.00 54.41 182 ALA A C 1
ATOM 1331 O O . ALA A 1 182 ? 0.175 -20.311 -7.264 1.00 54.41 182 ALA A O 1
ATOM 1332 N N . VAL A 1 183 ? 1.425 -19.647 -5.522 1.00 55.25 183 VAL A N 1
ATOM 1333 C CA . VAL A 1 183 ? 2.130 -18.602 -6.270 1.00 55.25 183 VAL A CA 1
ATOM 1334 C C . VAL A 1 183 ? 3.429 -19.182 -6.812 1.00 55.25 183 VAL A C 1
ATOM 1336 O O . VAL A 1 183 ? 4.429 -19.308 -6.110 1.00 55.25 183 VAL A O 1
ATOM 1339 N N . VAL A 1 184 ? 3.394 -19.573 -8.088 1.00 56.69 184 VAL A N 1
ATOM 1340 C CA . VAL A 1 184 ? 4.587 -19.999 -8.832 1.00 56.69 184 VAL A CA 1
ATOM 1341 C C . VAL A 1 184 ? 5.634 -18.888 -8.738 1.00 56.69 184 VAL A C 1
ATOM 1343 O O . VAL A 1 184 ? 5.309 -17.719 -8.946 1.00 56.69 184 VAL A O 1
ATOM 1346 N N . ASP A 1 185 ? 6.887 -19.240 -8.448 1.00 58.88 185 ASP A N 1
ATOM 1347 C CA . ASP A 1 185 ? 8.001 -18.294 -8.498 1.00 58.88 185 ASP A CA 1
ATOM 1348 C C . ASP A 1 185 ? 8.264 -17.915 -9.965 1.00 58.88 185 ASP A C 1
ATOM 1350 O O . ASP A 1 185 ? 8.985 -18.584 -10.705 1.00 58.88 185 ASP A O 1
ATOM 1354 N N . LEU A 1 186 ? 7.542 -16.902 -10.439 1.00 57.91 186 LEU A N 1
ATOM 1355 C CA . LEU A 1 186 ? 7.649 -16.393 -11.802 1.00 57.91 186 LEU A CA 1
ATOM 1356 C C . LEU A 1 186 ? 8.857 -15.461 -11.896 1.00 57.91 186 LEU A C 1
ATOM 1358 O O . LEU A 1 186 ? 9.171 -14.755 -10.945 1.00 57.91 186 LEU A O 1
ATOM 1362 N N . SER A 1 187 ? 9.527 -15.372 -13.044 1.00 60.28 187 SER A N 1
ATOM 1363 C CA . SER A 1 187 ? 10.478 -14.269 -13.240 1.00 60.28 187 SER A CA 1
ATOM 1364 C C . SER A 1 187 ? 9.722 -12.924 -13.263 1.00 60.28 187 SER A C 1
ATOM 1366 O O . SER A 1 187 ? 8.545 -12.909 -13.633 1.00 60.28 187 SER A O 1
ATOM 1368 N N . PRO A 1 188 ? 10.351 -11.784 -12.912 1.00 58.62 188 PRO A N 1
ATOM 1369 C CA . PRO A 1 188 ? 9.700 -10.467 -12.959 1.00 58.62 188 PRO A CA 1
ATOM 1370 C C . PRO A 1 188 ? 9.048 -10.140 -14.314 1.00 58.62 188 PRO A C 1
ATOM 1372 O O . PRO A 1 188 ? 7.976 -9.555 -14.357 1.00 58.62 188 PRO A O 1
ATOM 1375 N N . VAL A 1 189 ? 9.638 -10.601 -15.423 1.00 53.62 189 VAL A N 1
ATOM 1376 C CA . VAL A 1 189 ? 9.072 -10.437 -16.774 1.00 53.62 189 VAL A CA 1
ATOM 1377 C C . VAL A 1 189 ? 7.784 -11.248 -16.954 1.00 53.62 189 VAL A C 1
ATOM 1379 O O . VAL A 1 189 ? 6.797 -10.739 -17.475 1.00 53.62 189 VAL A O 1
ATOM 1382 N N . VAL A 1 190 ? 7.761 -12.510 -16.508 1.00 58.12 190 VAL A N 1
ATOM 1383 C CA . VAL A 1 190 ? 6.560 -13.360 -16.602 1.00 58.12 190 VAL A CA 1
ATOM 1384 C C . VAL A 1 190 ? 5.469 -12.869 -15.652 1.00 58.12 190 VAL A C 1
ATOM 1386 O O . VAL A 1 190 ? 4.288 -12.942 -15.989 1.00 58.12 190 VAL A O 1
ATOM 1389 N N . LEU A 1 191 ? 5.862 -12.338 -14.492 1.00 59.81 191 LEU A N 1
ATOM 1390 C CA . LEU A 1 191 ? 4.960 -11.675 -13.563 1.00 59.81 191 LEU A CA 1
ATOM 1391 C C . LEU A 1 191 ? 4.324 -10.444 -14.214 1.00 59.81 191 LEU A C 1
ATOM 1393 O O . LEU A 1 191 ? 3.102 -10.379 -14.245 1.00 59.81 191 LEU A O 1
ATOM 1397 N N . GLY A 1 192 ? 5.126 -9.562 -14.818 1.00 57.50 192 GLY A N 1
ATOM 1398 C CA . GLY A 1 192 ? 4.648 -8.351 -15.487 1.00 57.50 192 GLY A CA 1
ATOM 1399 C C . GLY A 1 192 ? 3.674 -8.669 -16.610 1.00 57.50 192 GLY A C 1
ATOM 1400 O O . GLY A 1 192 ? 2.570 -8.129 -16.655 1.00 57.50 192 GLY A O 1
ATOM 1401 N N . LEU A 1 193 ? 4.025 -9.638 -17.461 1.00 54.41 193 LEU A N 1
ATOM 1402 C CA . LEU A 1 193 ? 3.142 -10.110 -18.524 1.00 54.41 193 LEU A CA 1
ATOM 1403 C C . LEU A 1 193 ? 1.849 -10.726 -17.977 1.00 54.41 193 LEU A C 1
ATOM 1405 O O . LEU A 1 193 ? 0.794 -10.527 -18.572 1.00 54.41 193 LEU A O 1
ATOM 1409 N N . ARG A 1 194 ? 1.882 -11.460 -16.861 1.00 59.41 194 ARG A N 1
ATOM 1410 C CA . ARG A 1 194 ? 0.659 -11.999 -16.248 1.00 59.41 194 ARG A CA 1
ATOM 1411 C C . ARG A 1 194 ? -0.187 -10.920 -15.594 1.00 59.41 194 ARG A C 1
ATOM 1413 O O . ARG A 1 194 ? -1.393 -10.949 -15.775 1.00 59.41 194 ARG A O 1
ATOM 1420 N N . THR A 1 195 ? 0.406 -9.975 -14.875 1.00 60.84 195 THR A N 1
ATOM 1421 C CA . THR A 1 195 ? -0.341 -8.911 -14.189 1.00 60.84 195 THR A CA 1
ATOM 1422 C C . THR A 1 195 ? -0.985 -7.932 -15.163 1.00 60.84 195 THR A C 1
ATOM 1424 O O . THR A 1 195 ? -2.024 -7.370 -14.845 1.00 60.84 195 THR A O 1
ATOM 1427 N N . ILE A 1 196 ? -0.401 -7.763 -16.354 1.00 56.09 196 ILE A N 1
ATOM 1428 C CA . ILE A 1 196 ? -0.963 -6.933 -17.429 1.00 56.09 196 ILE A CA 1
ATOM 1429 C C . ILE A 1 196 ? -2.051 -7.682 -18.208 1.00 56.09 196 ILE A C 1
ATOM 1431 O O . ILE A 1 196 ? -3.047 -7.080 -18.596 1.00 56.09 196 ILE A O 1
ATOM 1435 N N . ASN A 1 197 ? -1.880 -8.990 -18.438 1.00 50.34 197 ASN A N 1
ATOM 1436 C CA . ASN A 1 197 ? -2.796 -9.773 -19.277 1.00 50.34 197 ASN A CA 1
ATOM 1437 C C . ASN A 1 197 ? -3.887 -10.527 -18.495 1.00 50.34 197 ASN A C 1
ATOM 1439 O O . ASN A 1 197 ? -4.800 -11.077 -19.110 1.00 50.34 197 ASN A O 1
ATOM 1443 N N . SER A 1 198 ? -3.792 -10.607 -17.165 1.00 62.78 198 SER A N 1
ATOM 1444 C CA . SER A 1 198 ? -4.739 -11.331 -16.310 1.00 62.78 198 SER A CA 1
ATOM 1445 C C . SER A 1 198 ? -4.928 -10.652 -14.953 1.00 62.78 198 SER A C 1
ATOM 1447 O O . SER A 1 198 ? -3.983 -10.143 -14.350 1.00 62.78 198 SER A O 1
ATOM 1449 N N . ASP A 1 199 ? -6.154 -10.724 -14.438 1.00 65.25 199 ASP A N 1
ATOM 1450 C CA . ASP A 1 199 ? -6.517 -10.299 -13.082 1.00 65.25 199 ASP A CA 1
ATOM 1451 C C . ASP A 1 199 ? -6.259 -11.401 -12.027 1.00 65.25 199 ASP A C 1
ATOM 1453 O O . ASP A 1 199 ? -6.734 -11.302 -10.897 1.00 65.25 199 ASP A O 1
ATOM 1457 N N . ASP A 1 200 ? -5.493 -12.452 -12.359 1.00 69.06 200 ASP A N 1
ATOM 1458 C CA . ASP A 1 200 ? -5.245 -13.617 -11.489 1.00 69.06 200 ASP A CA 1
ATOM 1459 C C . ASP A 1 200 ? -4.634 -13.230 -10.131 1.00 69.06 200 ASP A C 1
ATOM 1461 O O . ASP A 1 200 ? -4.857 -13.892 -9.119 1.00 69.06 200 ASP A O 1
ATOM 1465 N N . TRP A 1 201 ? -3.879 -12.130 -10.079 1.00 71.31 201 TRP A N 1
ATOM 1466 C CA . TRP A 1 201 ? -3.291 -11.612 -8.842 1.00 71.31 201 TRP A CA 1
ATOM 1467 C C . TRP A 1 201 ? -4.344 -11.153 -7.822 1.00 71.31 201 TRP A C 1
ATOM 1469 O O . TRP A 1 201 ? -4.051 -11.093 -6.630 1.00 71.31 201 TRP A O 1
ATOM 1479 N N . ARG A 1 202 ? -5.584 -10.872 -8.249 1.00 72.38 202 ARG A N 1
ATOM 1480 C CA . ARG A 1 202 ? -6.686 -10.493 -7.348 1.00 72.38 202 ARG A CA 1
ATOM 1481 C C . ARG A 1 202 ? -7.131 -11.634 -6.440 1.00 72.38 202 ARG A C 1
ATOM 1483 O O . ARG A 1 202 ? -7.763 -11.372 -5.421 1.00 72.38 202 ARG A O 1
ATOM 1490 N N . THR A 1 203 ? -6.820 -12.879 -6.801 1.00 74.12 203 THR A N 1
ATOM 1491 C CA . THR A 1 203 ? -7.130 -14.059 -5.983 1.00 74.12 203 THR A CA 1
ATOM 1492 C C . THR A 1 203 ? -5.952 -14.497 -5.118 1.00 74.12 203 THR A C 1
ATOM 1494 O O . THR A 1 203 ? -6.047 -15.522 -4.445 1.00 74.12 203 THR A O 1
ATOM 1497 N N . TRP A 1 204 ? -4.820 -13.789 -5.167 1.00 78.00 204 TRP A N 1
ATOM 1498 C CA . TRP A 1 204 ? -3.664 -14.125 -4.342 1.00 78.00 204 TRP A CA 1
ATOM 1499 C C . TRP A 1 204 ? -3.925 -13.728 -2.898 1.00 78.00 204 TRP A C 1
ATOM 1501 O O . TRP A 1 204 ? -4.548 -12.704 -2.627 1.00 78.00 204 TRP A O 1
ATOM 1511 N N . SER A 1 205 ? -3.415 -14.528 -1.965 1.00 82.56 205 SER A N 1
ATOM 1512 C CA . SER A 1 205 ? -3.440 -14.164 -0.554 1.00 82.56 205 SER A CA 1
ATOM 1513 C C . SER A 1 205 ? -2.580 -12.921 -0.312 1.00 82.56 205 SER A C 1
ATOM 1515 O O . SER A 1 205 ? -1.549 -12.710 -0.962 1.00 82.56 205 SER A O 1
ATOM 1517 N N . THR A 1 206 ? -2.958 -12.107 0.672 1.00 83.38 206 THR A N 1
ATOM 1518 C CA . THR A 1 206 ? -2.150 -10.957 1.090 1.00 83.38 206 THR A CA 1
ATOM 1519 C C . THR A 1 206 ? -0.717 -11.357 1.428 1.00 83.38 206 THR A C 1
ATOM 1521 O O . THR A 1 206 ? 0.230 -10.668 1.049 1.00 83.38 206 THR A O 1
ATOM 1524 N N . ALA A 1 207 ? -0.558 -12.488 2.118 1.00 81.38 207 ALA A N 1
ATOM 1525 C CA . ALA A 1 207 ? 0.732 -13.071 2.456 1.00 81.38 207 ALA A CA 1
ATOM 1526 C C . ALA A 1 207 ? 1.641 -13.202 1.222 1.00 81.38 207 ALA A C 1
ATOM 1528 O O . ALA A 1 207 ? 2.802 -12.791 1.258 1.00 81.38 207 ALA A O 1
ATOM 1529 N N . ALA A 1 208 ? 1.099 -13.713 0.114 1.00 81.75 208 ALA A N 1
ATOM 1530 C CA . ALA A 1 208 ? 1.843 -13.872 -1.125 1.00 81.75 208 ALA A CA 1
ATOM 1531 C C . ALA A 1 208 ? 2.207 -12.528 -1.772 1.00 81.75 208 ALA A C 1
ATOM 1533 O O . ALA A 1 208 ? 3.356 -12.342 -2.176 1.00 81.75 208 ALA A O 1
ATOM 1534 N N . LEU A 1 209 ? 1.269 -11.573 -1.827 1.00 84.38 209 LEU A N 1
ATOM 1535 C CA . LEU A 1 209 ? 1.521 -10.236 -2.381 1.00 84.38 209 LEU A CA 1
ATOM 1536 C C . LEU A 1 209 ? 2.610 -9.500 -1.595 1.00 84.38 209 LEU A C 1
ATOM 1538 O O . LEU A 1 209 ? 3.575 -9.003 -2.176 1.00 84.38 209 LEU A O 1
ATOM 1542 N N . VAL A 1 210 ? 2.491 -9.459 -0.269 1.00 87.81 210 VAL A N 1
ATOM 1543 C CA . VAL A 1 210 ? 3.442 -8.760 0.597 1.00 87.81 210 VAL A CA 1
ATOM 1544 C C . VAL A 1 210 ? 4.823 -9.407 0.532 1.00 87.81 210 VAL A C 1
ATOM 1546 O O . VAL A 1 210 ? 5.819 -8.708 0.358 1.00 87.81 210 VAL A O 1
ATOM 1549 N N . ARG A 1 211 ? 4.909 -10.736 0.614 1.00 83.94 211 ARG A N 1
ATOM 1550 C CA . ARG A 1 211 ? 6.180 -11.450 0.463 1.00 83.94 211 ARG A CA 1
ATOM 1551 C C . ARG A 1 211 ? 6.829 -11.111 -0.878 1.00 83.94 211 ARG A C 1
ATOM 1553 O O . ARG A 1 211 ? 7.984 -10.695 -0.915 1.00 83.94 211 ARG A O 1
ATOM 1560 N N . ARG A 1 212 ? 6.072 -11.197 -1.974 1.00 82.38 212 ARG A N 1
ATOM 1561 C CA . ARG A 1 212 ? 6.590 -10.925 -3.316 1.00 82.38 212 ARG A CA 1
ATOM 1562 C C . ARG A 1 212 ? 7.082 -9.491 -3.479 1.00 82.38 212 ARG A C 1
ATOM 1564 O O . ARG A 1 212 ? 8.102 -9.259 -4.125 1.00 82.38 212 ARG A O 1
ATOM 1571 N N . LEU A 1 213 ? 6.401 -8.533 -2.856 1.00 86.62 213 LEU A N 1
ATOM 1572 C CA . LEU A 1 213 ? 6.834 -7.140 -2.798 1.00 86.62 213 LEU A CA 1
ATOM 1573 C C . LEU A 1 213 ? 8.223 -6.994 -2.159 1.00 86.62 213 LEU A C 1
ATOM 1575 O O . LEU A 1 213 ? 9.025 -6.193 -2.633 1.00 86.62 213 LEU A O 1
ATOM 1579 N N . HIS A 1 214 ? 8.539 -7.802 -1.146 1.00 86.38 214 HIS A N 1
ATOM 1580 C CA . HIS A 1 214 ? 9.795 -7.749 -0.386 1.00 86.38 214 HIS A CA 1
ATOM 1581 C C . HIS A 1 214 ? 10.921 -8.654 -0.924 1.00 86.38 214 HIS A C 1
ATOM 1583 O O . HIS A 1 214 ? 12.060 -8.487 -0.494 1.00 86.38 214 HIS A O 1
ATOM 1589 N N . GLU A 1 215 ? 10.627 -9.599 -1.824 1.00 79.44 215 GLU A N 1
ATOM 1590 C CA . GLU A 1 215 ? 11.579 -10.640 -2.266 1.00 79.44 215 GLU A CA 1
ATOM 1591 C C . GLU A 1 215 ? 12.418 -10.323 -3.511 1.00 79.44 215 GLU A C 1
ATOM 1593 O O . GLU A 1 215 ? 13.408 -11.018 -3.740 1.00 79.44 215 GLU A O 1
ATOM 1598 N N . GLY A 1 216 ? 12.041 -9.343 -4.334 1.00 60.47 216 GLY A N 1
ATOM 1599 C CA . GLY A 1 216 ? 12.812 -9.035 -5.550 1.00 60.47 216 GLY A CA 1
ATOM 1600 C C . GLY A 1 216 ? 13.735 -7.830 -5.436 1.00 60.47 216 GLY A C 1
ATOM 1601 O O . GLY A 1 216 ? 14.042 -7.383 -4.313 1.00 60.47 216 GLY A O 1
#